Protein AF-A0A8K0N8U0-F1 (afdb_monomer)

Radius of gyration: 23.74 Å; Cα contacts (8 Å, |Δi|>4): 233; chains: 1; bounding box: 42×85×50 Å

Structure (mmCIF, N/CA/C/O backbone):
data_AF-A0A8K0N8U0-F1
#
_entry.id   AF-A0A8K0N8U0-F1
#
loop_
_atom_site.group_PDB
_atom_site.id
_atom_site.type_symbol
_atom_site.label_atom_id
_atom_site.label_alt_id
_atom_site.label_comp_id
_atom_site.label_asym_id
_atom_site.label_entity_id
_atom_site.label_seq_id
_atom_site.pdbx_PDB_ins_code
_atom_site.Cartn_x
_atom_site.Cartn_y
_atom_site.Cartn_z
_atom_site.occupancy
_atom_site.B_iso_or_equiv
_atom_site.auth_seq_id
_atom_site.auth_comp_id
_atom_site.auth_asym_id
_atom_site.auth_atom_id
_atom_site.pdbx_PDB_model_num
ATOM 1 N N . MET A 1 1 ? -16.478 -67.963 -1.730 1.00 43.34 1 MET A N 1
ATOM 2 C CA . MET A 1 1 ? -16.345 -66.578 -1.230 1.00 43.34 1 MET A CA 1
ATOM 3 C C . MET A 1 1 ? -14.904 -66.145 -1.455 1.00 43.34 1 MET A C 1
ATOM 5 O O . MET A 1 1 ? -14.032 -66.604 -0.733 1.00 43.34 1 MET A O 1
ATOM 9 N N . GLY A 1 2 ? -14.632 -65.392 -2.525 1.00 47.84 2 GLY A N 1
ATOM 10 C CA . GLY A 1 2 ? -13.292 -64.870 -2.811 1.00 47.84 2 GLY A CA 1
ATOM 11 C C . GLY A 1 2 ? -13.089 -63.554 -2.070 1.00 47.84 2 GLY A C 1
ATOM 12 O O . GLY A 1 2 ? -13.859 -62.618 -2.270 1.00 47.84 2 GLY A O 1
ATOM 13 N N . VAL A 1 3 ? -12.101 -63.505 -1.181 1.00 55.09 3 VAL A N 1
ATOM 14 C CA . VAL A 1 3 ? -11.738 -62.300 -0.430 1.00 55.09 3 VAL A CA 1
ATOM 15 C C . VAL A 1 3 ? -10.967 -61.393 -1.391 1.00 55.09 3 VAL A C 1
ATOM 17 O O . VAL A 1 3 ? -9.838 -61.710 -1.763 1.00 55.09 3 VAL A O 1
ATOM 20 N N . PHE A 1 4 ? -11.586 -60.309 -1.862 1.00 53.12 4 PHE A N 1
ATOM 21 C CA . PHE A 1 4 ? -10.877 -59.291 -2.638 1.00 53.12 4 PHE A CA 1
ATOM 22 C C . PHE A 1 4 ? -9.780 -58.689 -1.751 1.00 53.12 4 PHE A C 1
ATOM 24 O O . PHE A 1 4 ? -10.059 -58.139 -0.687 1.00 53.12 4 PHE A O 1
ATOM 31 N N . SER A 1 5 ? -8.526 -58.846 -2.171 1.00 56.62 5 SER A N 1
ATOM 32 C CA . SER A 1 5 ? -7.360 -58.323 -1.464 1.00 56.62 5 SER A CA 1
ATOM 33 C C . SER A 1 5 ? -7.380 -56.791 -1.507 1.00 56.62 5 SER A C 1
ATOM 35 O O . SER A 1 5 ? -7.213 -56.186 -2.565 1.00 56.62 5 SER A O 1
ATOM 37 N N . SER A 1 6 ? -7.610 -56.155 -0.358 1.00 59.41 6 SER A N 1
ATOM 38 C CA . SER A 1 6 ? -7.687 -54.695 -0.189 1.00 59.41 6 SER A CA 1
ATOM 39 C C . SER A 1 6 ? -6.338 -53.972 -0.340 1.00 59.41 6 SER A C 1
ATOM 41 O O . SER A 1 6 ? -6.285 -52.746 -0.267 1.00 59.41 6 SER A O 1
ATOM 43 N N . SER A 1 7 ? -5.243 -54.703 -0.574 1.00 61.88 7 SER A N 1
ATOM 44 C CA . SER A 1 7 ? -3.874 -54.172 -0.612 1.00 61.88 7 SER A CA 1
ATOM 45 C C . SER A 1 7 ? -3.509 -53.431 -1.905 1.00 61.88 7 SER A C 1
ATOM 47 O O . SER A 1 7 ? -2.544 -52.673 -1.909 1.00 61.88 7 SER A O 1
ATOM 49 N N . LEU A 1 8 ? -4.276 -53.604 -2.990 1.00 64.62 8 LEU A N 1
ATOM 50 C CA . LEU A 1 8 ? -4.014 -52.966 -4.293 1.00 64.62 8 LEU A CA 1
ATOM 51 C C . LEU A 1 8 ? -4.798 -51.663 -4.523 1.00 64.62 8 LEU A C 1
ATOM 53 O O . LEU A 1 8 ? -4.460 -50.898 -5.422 1.00 64.62 8 LEU A O 1
ATOM 57 N N . PHE A 1 9 ? -5.817 -51.379 -3.708 1.00 71.12 9 PHE A N 1
ATOM 58 C CA . PHE A 1 9 ? -6.666 -50.192 -3.880 1.00 71.12 9 PHE A CA 1
ATOM 59 C C . PHE A 1 9 ? -5.986 -48.901 -3.412 1.00 71.12 9 PHE A C 1
ATOM 61 O O . PHE A 1 9 ? -6.067 -47.870 -4.077 1.00 71.12 9 PHE A O 1
ATOM 68 N N . LEU A 1 10 ? -5.282 -48.963 -2.282 1.00 72.50 10 LEU A N 1
ATOM 69 C CA . LEU A 1 10 ? -4.594 -47.815 -1.700 1.00 72.50 10 LEU A CA 1
ATOM 70 C C . LEU A 1 10 ? -3.438 -47.270 -2.570 1.00 72.50 10 LEU A C 1
ATOM 72 O O . LEU A 1 10 ? -3.398 -46.057 -2.772 1.00 72.50 10 LEU A O 1
ATOM 76 N N . PRO A 1 11 ? -2.527 -48.091 -3.139 1.00 78.75 11 PRO A N 1
ATOM 77 C CA . PRO A 1 11 ? -1.458 -47.568 -3.995 1.00 78.75 11 PRO A CA 1
ATOM 78 C C . PRO A 1 11 ? -1.982 -46.981 -5.314 1.00 78.75 11 PRO A C 1
ATOM 80 O O . PRO A 1 11 ? -1.425 -46.000 -5.800 1.00 78.75 11 PRO A O 1
ATOM 83 N N . LEU A 1 12 ? -3.073 -47.525 -5.868 1.00 79.69 12 LEU A N 1
ATOM 84 C CA . LEU A 1 12 ? -3.705 -46.987 -7.076 1.00 79.69 12 LEU A CA 1
ATOM 85 C C . LEU A 1 12 ? -4.349 -45.615 -6.815 1.00 79.69 12 LEU A C 1
ATOM 87 O O . LEU A 1 12 ? -4.210 -44.705 -7.627 1.00 79.69 12 LEU A O 1
ATOM 91 N N . LEU A 1 13 ? -5.005 -45.452 -5.660 1.00 82.25 13 LEU A N 1
ATOM 92 C CA . LEU A 1 13 ? -5.582 -44.177 -5.230 1.00 82.25 13 LEU A CA 1
ATOM 93 C C . LEU A 1 13 ? -4.494 -43.112 -5.027 1.00 82.25 13 LEU A C 1
ATOM 95 O O . LEU A 1 13 ? -4.637 -41.993 -5.503 1.00 82.25 13 LEU A O 1
ATOM 99 N N . LEU A 1 14 ? -3.386 -43.466 -4.369 1.00 84.38 14 LEU A N 1
ATOM 100 C CA . LEU A 1 14 ? -2.262 -42.548 -4.158 1.00 84.38 14 LEU A CA 1
ATOM 101 C C . LEU A 1 14 ? -1.594 -42.141 -5.476 1.00 84.38 14 LEU A C 1
ATOM 103 O O . LEU A 1 14 ? -1.254 -40.974 -5.647 1.00 84.38 14 LEU A O 1
ATOM 107 N N . PHE A 1 15 ? -1.454 -43.073 -6.423 1.00 85.50 15 PHE A N 1
ATOM 108 C CA . PHE A 1 15 ? -0.952 -42.772 -7.762 1.00 85.50 15 PHE A CA 1
ATOM 109 C C . PHE A 1 15 ? -1.887 -41.824 -8.522 1.00 85.50 15 PHE A C 1
ATOM 111 O O . PHE A 1 15 ? -1.424 -40.862 -9.127 1.00 85.50 15 PHE A O 1
ATOM 118 N N . PHE A 1 16 ? -3.202 -42.047 -8.444 1.00 87.12 16 PHE A N 1
ATOM 119 C CA . PHE A 1 16 ? -4.193 -41.166 -9.059 1.00 87.12 16 PHE A CA 1
ATOM 120 C C . PHE A 1 16 ? -4.194 -39.764 -8.434 1.00 87.12 16 PHE A C 1
ATOM 122 O O . PHE A 1 16 ? -4.195 -38.778 -9.168 1.00 87.12 16 PHE A O 1
ATOM 129 N N . CYS A 1 17 ? -4.125 -39.653 -7.103 1.00 85.56 17 CYS A N 1
ATOM 130 C CA . CYS A 1 17 ? -4.015 -38.362 -6.419 1.00 85.56 17 CYS A CA 1
ATOM 131 C C . CYS A 1 17 ? -2.725 -37.624 -6.798 1.00 85.56 17 CYS A C 1
ATOM 133 O O . CYS A 1 17 ? -2.775 -36.428 -7.057 1.00 85.56 17 CYS A O 1
ATOM 135 N N . TYR A 1 18 ? -1.592 -38.331 -6.882 1.00 85.19 18 TYR A N 1
ATOM 136 C CA . TYR A 1 18 ? -0.310 -37.754 -7.298 1.00 85.19 18 TYR A CA 1
ATOM 137 C C . TYR A 1 18 ? -0.325 -37.284 -8.759 1.00 85.19 18 TYR A C 1
ATOM 139 O O . TYR A 1 18 ? 0.175 -36.213 -9.081 1.00 85.19 18 TYR A O 1
ATOM 147 N N . TYR A 1 19 ? -0.927 -38.066 -9.657 1.00 84.94 19 TYR A N 1
ATOM 148 C CA . TYR A 1 19 ? -1.051 -37.678 -11.059 1.00 84.94 19 TYR A CA 1
ATOM 149 C C . TYR A 1 19 ? -2.007 -36.487 -11.236 1.00 84.94 19 TYR A C 1
ATOM 151 O O . TYR A 1 19 ? -1.724 -35.581 -12.015 1.00 84.94 19 TYR A O 1
ATOM 159 N N . SER A 1 20 ? -3.099 -36.449 -10.465 1.00 82.44 20 SER A N 1
ATOM 160 C CA . SER A 1 20 ? -4.061 -35.337 -10.465 1.00 82.44 20 SER A CA 1
ATOM 161 C C . SER A 1 20 ? -3.439 -34.043 -9.933 1.00 82.44 20 SER A C 1
ATOM 163 O O . SER A 1 20 ? -3.616 -32.997 -10.548 1.00 82.44 20 SER A O 1
ATOM 165 N N . SER A 1 21 ? -2.646 -34.108 -8.856 1.00 80.44 21 SER A N 1
ATOM 166 C CA . SER A 1 21 ? -1.949 -32.932 -8.323 1.00 80.44 21 SER A CA 1
ATOM 167 C C . SER A 1 21 ? -0.851 -32.417 -9.258 1.00 80.44 21 SER A C 1
ATOM 169 O O . SER A 1 21 ? -0.643 -31.209 -9.341 1.00 80.44 21 SER A O 1
ATOM 171 N N . ILE A 1 22 ? -0.179 -33.298 -10.015 1.00 83.75 22 ILE A N 1
ATOM 172 C CA . ILE A 1 22 ? 0.747 -32.876 -11.078 1.00 83.75 22 ILE A CA 1
ATOM 173 C C . ILE A 1 22 ? 0.003 -32.106 -12.174 1.00 83.75 22 ILE A C 1
ATOM 175 O O . ILE A 1 22 ? 0.458 -31.034 -12.570 1.00 83.75 22 ILE A O 1
ATOM 179 N N . ILE A 1 23 ? -1.133 -32.622 -12.654 1.00 82.62 23 ILE A N 1
ATOM 180 C CA . ILE A 1 23 ? -1.934 -31.954 -13.693 1.00 82.62 23 ILE A CA 1
ATOM 181 C C . ILE A 1 23 ? -2.403 -30.573 -13.213 1.00 82.62 23 ILE A C 1
ATOM 183 O O . ILE A 1 23 ? -2.211 -29.593 -13.928 1.00 82.62 23 ILE A O 1
ATOM 187 N N . GLU A 1 24 ? -2.919 -30.479 -11.986 1.00 86.00 24 GLU A N 1
ATOM 188 C CA . GLU A 1 24 ? -3.370 -29.218 -11.381 1.00 86.00 24 GLU A CA 1
ATOM 189 C C . GLU A 1 24 ? -2.215 -28.208 -11.228 1.00 86.00 24 GLU A C 1
ATOM 191 O O . GLU A 1 24 ? -2.355 -27.034 -11.575 1.00 86.00 24 GLU A O 1
ATOM 196 N N . SER A 1 25 ? -1.026 -28.661 -10.808 1.00 78.81 25 SER A N 1
ATOM 197 C CA . SER A 1 25 ? 0.167 -27.798 -10.736 1.00 78.81 25 SER A CA 1
ATOM 198 C C . SER A 1 25 ? 0.625 -27.281 -12.108 1.00 78.81 25 SER A C 1
ATOM 200 O O . SER A 1 25 ? 1.070 -26.146 -12.233 1.00 78.81 25 SER A O 1
ATOM 202 N N . SER A 1 26 ? 0.479 -28.095 -13.156 1.00 84.50 26 SER A N 1
ATOM 203 C CA . SER A 1 26 ? 0.793 -27.728 -14.541 1.00 84.50 26 SER A CA 1
ATOM 204 C C . SER A 1 26 ? -0.182 -26.682 -15.092 1.00 84.50 26 SER A C 1
ATOM 206 O O . SER A 1 26 ? 0.219 -25.755 -15.794 1.00 84.50 26 SER A O 1
ATOM 208 N N . GLU A 1 27 ? -1.475 -26.845 -14.808 1.00 83.56 27 GLU A N 1
ATOM 209 C CA . GLU A 1 27 ? -2.519 -25.927 -15.268 1.00 83.56 27 GLU A CA 1
ATOM 210 C C . GLU A 1 27 ? -2.390 -24.560 -14.586 1.00 83.56 27 GLU A C 1
ATOM 212 O O . GLU A 1 27 ? -2.385 -23.531 -15.261 1.00 83.56 27 GLU A O 1
ATOM 217 N N . THR A 1 28 ? -2.148 -24.563 -13.273 1.00 78.00 28 THR A N 1
ATOM 218 C CA . THR A 1 28 ? -1.890 -23.342 -12.499 1.00 78.00 28 THR A CA 1
ATOM 219 C C . THR A 1 28 ? -0.629 -22.606 -12.958 1.00 78.00 28 THR A C 1
ATOM 221 O O . THR A 1 28 ? -0.700 -21.400 -13.178 1.00 78.00 28 THR A O 1
ATOM 224 N N . ASP A 1 29 ? 0.49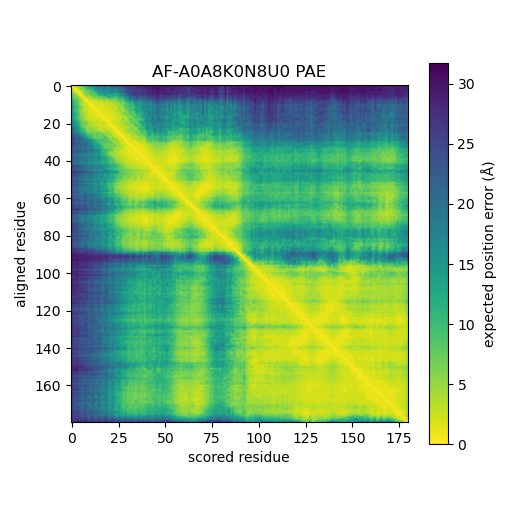7 -23.296 -13.183 1.00 81.62 29 ASP A N 1
ATOM 225 C CA . ASP A 1 29 ? 1.733 -22.680 -13.705 1.00 81.62 29 ASP A CA 1
ATOM 226 C C . ASP A 1 29 ? 1.509 -22.002 -15.069 1.00 81.62 29 ASP A C 1
ATOM 228 O O . ASP A 1 29 ? 1.926 -20.866 -15.302 1.00 81.62 29 ASP A O 1
ATOM 232 N N . ASN A 1 30 ? 0.757 -22.656 -15.957 1.00 85.81 30 ASN A N 1
ATOM 233 C CA . ASN A 1 30 ? 0.424 -22.102 -17.267 1.00 85.81 30 ASN A CA 1
ATOM 234 C C . ASN A 1 30 ? -0.469 -20.853 -17.158 1.00 85.81 30 ASN A C 1
ATOM 236 O O . ASN A 1 30 ? -0.276 -19.881 -17.890 1.00 85.81 30 ASN A O 1
ATOM 240 N N . ASP A 1 31 ? -1.425 -20.846 -16.233 1.00 87.44 31 ASP A N 1
ATOM 241 C CA . ASP A 1 31 ? -2.289 -19.687 -16.010 1.00 87.44 31 ASP A CA 1
ATOM 242 C C . ASP A 1 31 ? -1.539 -18.513 -15.369 1.00 87.44 31 ASP A C 1
ATOM 244 O O . ASP A 1 31 ? -1.740 -17.370 -15.790 1.00 87.44 31 ASP A O 1
ATOM 248 N N . PHE A 1 32 ? -0.597 -18.772 -14.455 1.00 84.88 32 PHE A N 1
ATOM 249 C CA . PHE A 1 32 ? 0.287 -17.731 -13.921 1.00 84.88 32 PHE A CA 1
ATOM 250 C C . PHE A 1 32 ? 1.129 -17.076 -15.019 1.00 84.88 32 PHE A C 1
ATOM 252 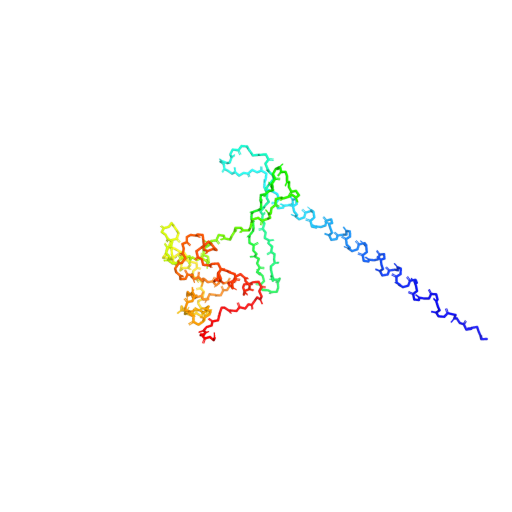O O . PHE A 1 32 ? 1.202 -15.848 -15.085 1.00 84.88 32 PHE A O 1
ATOM 259 N N . VAL A 1 33 ? 1.719 -17.869 -15.919 1.00 87.44 33 VAL A N 1
ATOM 260 C CA . VAL A 1 33 ? 2.518 -17.344 -17.039 1.00 87.44 33 VAL A CA 1
ATOM 261 C C . VAL A 1 33 ? 1.657 -16.520 -18.001 1.00 87.44 33 VAL A C 1
ATOM 263 O O . VAL A 1 33 ? 2.081 -15.449 -18.442 1.00 87.44 33 VAL A O 1
ATOM 266 N N . LYS A 1 34 ? 0.431 -16.967 -18.307 1.00 91.31 34 LYS A N 1
ATOM 267 C CA . LYS A 1 34 ? -0.505 -16.194 -19.142 1.00 91.31 34 LYS A CA 1
ATOM 268 C C . LYS A 1 34 ? -0.865 -14.860 -18.500 1.00 91.31 34 LYS A C 1
ATOM 270 O O . LYS A 1 34 ? -0.849 -13.845 -19.192 1.00 91.31 34 LYS A O 1
ATOM 275 N N . GLN A 1 35 ? -1.180 -14.861 -17.205 1.00 89.31 35 GLN A N 1
ATOM 276 C CA . GLN A 1 35 ? -1.530 -13.644 -16.480 1.00 89.31 35 GLN A CA 1
ATOM 277 C C . GLN A 1 35 ? -0.345 -12.674 -16.432 1.00 89.31 35 GLN A C 1
ATOM 279 O O . GLN A 1 35 ? -0.499 -11.495 -16.736 1.00 89.31 35 GLN A O 1
ATOM 284 N N . GLN A 1 36 ? 0.859 -13.179 -16.156 1.00 90.44 36 GLN A N 1
ATOM 285 C CA . GLN A 1 36 ? 2.076 -12.374 -16.184 1.00 90.44 36 GLN A CA 1
ATOM 286 C C . GLN A 1 36 ? 2.299 -11.716 -17.553 1.00 90.44 36 GLN A C 1
ATOM 288 O O . GLN A 1 36 ? 2.604 -10.527 -17.617 1.00 90.44 36 GLN A O 1
ATOM 293 N N . GLU A 1 37 ? 2.161 -12.457 -18.656 1.00 94.12 37 GLU A N 1
ATOM 294 C CA . GLU A 1 37 ? 2.316 -11.876 -19.995 1.00 94.12 37 GLU A CA 1
ATOM 295 C C . GLU A 1 37 ? 1.179 -10.905 -20.350 1.00 94.12 37 GLU A C 1
ATOM 297 O O . GLU A 1 37 ? 1.421 -9.940 -21.076 1.00 94.12 37 GLU A O 1
ATOM 302 N N . ALA A 1 38 ? -0.033 -11.100 -19.819 1.00 94.00 38 ALA A N 1
ATOM 303 C CA . ALA A 1 38 ? -1.127 -10.139 -19.959 1.00 94.00 38 ALA A CA 1
ATOM 304 C C . ALA A 1 38 ? -0.826 -8.808 -19.247 1.00 94.00 38 ALA A C 1
ATOM 306 O O . ALA A 1 38 ? -1.152 -7.746 -19.776 1.00 94.00 38 ALA A O 1
ATOM 307 N N . ASP A 1 39 ? -0.126 -8.855 -18.112 1.00 96.12 39 ASP A N 1
ATOM 308 C CA . ASP A 1 39 ? 0.292 -7.675 -17.345 1.00 96.12 39 ASP A CA 1
ATOM 309 C C . ASP A 1 39 ? 1.533 -6.978 -17.943 1.00 96.12 39 ASP A C 1
ATOM 311 O O . ASP A 1 39 ? 2.051 -6.003 -17.392 1.00 96.12 39 ASP A O 1
ATOM 315 N N . ARG A 1 40 ? 2.061 -7.450 -19.080 1.00 96.31 40 ARG A N 1
ATOM 316 C CA . ARG A 1 40 ? 3.297 -6.927 -19.671 1.00 96.31 40 ARG A CA 1
ATOM 317 C C . ARG A 1 40 ? 3.122 -5.531 -20.275 1.00 96.31 40 ARG A C 1
ATOM 319 O O . ARG A 1 40 ? 2.334 -5.305 -21.192 1.00 96.31 40 ARG A O 1
ATOM 326 N N . VAL A 1 41 ? 3.972 -4.596 -19.847 1.00 95.62 41 VAL A N 1
ATOM 327 C CA . VAL A 1 41 ? 3.994 -3.211 -20.338 1.00 95.62 41 VAL A CA 1
ATOM 328 C C . VAL A 1 41 ? 5.072 -3.051 -21.415 1.00 95.62 41 VAL A C 1
ATOM 330 O O . VAL A 1 41 ? 6.266 -2.952 -21.134 1.00 95.62 41 VAL A O 1
ATOM 333 N N . PHE A 1 42 ? 4.660 -3.001 -22.683 1.00 93.50 42 PHE A N 1
ATOM 334 C CA . PHE A 1 42 ? 5.596 -2.893 -23.813 1.00 93.50 42 PHE A CA 1
ATOM 335 C C . PHE A 1 42 ? 6.228 -1.505 -23.959 1.00 93.50 42 PHE A C 1
ATOM 337 O O . PHE A 1 42 ? 7.393 -1.391 -24.333 1.00 93.50 42 PHE A O 1
ATOM 344 N N . SER A 1 43 ? 5.471 -0.449 -23.669 1.00 93.25 43 SER A N 1
ATOM 345 C CA . SER A 1 43 ? 5.924 0.938 -23.794 1.00 93.25 43 SER A CA 1
ATOM 346 C C . SER A 1 43 ? 5.010 1.872 -23.017 1.00 93.25 43 SER A C 1
ATOM 348 O O . SER A 1 43 ? 3.809 1.614 -22.933 1.00 93.25 43 SER A O 1
ATOM 350 N N . LEU A 1 44 ? 5.551 2.993 -22.544 1.00 91.94 44 LEU A N 1
ATOM 351 C CA . LEU A 1 44 ? 4.768 4.071 -21.946 1.00 91.94 44 LEU A CA 1
ATOM 352 C C . LEU A 1 44 ? 4.869 5.368 -22.753 1.00 91.94 44 LEU A C 1
ATOM 354 O O . LEU A 1 44 ? 5.901 5.620 -23.385 1.00 91.94 44 LEU A O 1
ATOM 358 N N . PRO A 1 45 ? 3.833 6.226 -22.716 1.00 95.19 45 PRO A N 1
ATOM 359 C CA . PRO A 1 45 ? 3.891 7.544 -23.333 1.00 95.19 45 PRO A CA 1
ATOM 360 C C . PRO A 1 45 ? 5.113 8.336 -22.845 1.00 95.19 45 PRO A C 1
ATOM 362 O O . PRO A 1 45 ? 5.284 8.560 -21.651 1.00 95.19 45 PRO A O 1
ATOM 365 N N . GLY A 1 46 ? 5.982 8.744 -23.774 1.00 92.75 46 GLY A N 1
ATOM 366 C CA . GLY A 1 46 ? 7.187 9.523 -23.469 1.00 92.75 46 GLY A CA 1
ATOM 367 C C . GLY A 1 46 ? 8.367 8.729 -22.893 1.00 92.75 46 GLY A C 1
ATOM 368 O O . GLY A 1 46 ? 9.421 9.318 -22.659 1.00 92.75 46 GLY A O 1
ATOM 369 N N . GLN A 1 47 ? 8.240 7.413 -22.695 1.00 92.75 47 GLN A N 1
ATOM 370 C CA . GLN A 1 47 ? 9.345 6.568 -22.242 1.00 92.75 47 GLN A CA 1
ATOM 371 C C . GLN A 1 47 ? 10.329 6.311 -23.399 1.00 92.75 47 GLN A C 1
ATOM 373 O O . GLN A 1 47 ? 9.917 5.815 -24.451 1.00 92.75 47 GLN A O 1
ATOM 378 N N . PRO A 1 48 ? 11.633 6.601 -23.232 1.00 93.94 48 PRO A N 1
ATOM 379 C CA . PRO A 1 48 ? 12.651 6.185 -24.194 1.00 93.94 48 PRO A CA 1
ATOM 380 C C . PRO A 1 48 ? 12.703 4.653 -24.336 1.00 93.94 48 PRO A C 1
ATOM 382 O O . PRO A 1 48 ? 12.296 3.948 -23.415 1.00 93.94 48 PRO A O 1
ATOM 385 N N . PRO A 1 49 ? 13.253 4.102 -25.432 1.00 93.00 49 PRO A N 1
ATOM 386 C CA . PRO A 1 49 ? 13.386 2.655 -25.585 1.00 93.00 49 PRO A CA 1
ATOM 387 C C . PRO A 1 49 ? 14.152 2.017 -24.418 1.00 93.00 49 PRO A C 1
ATOM 389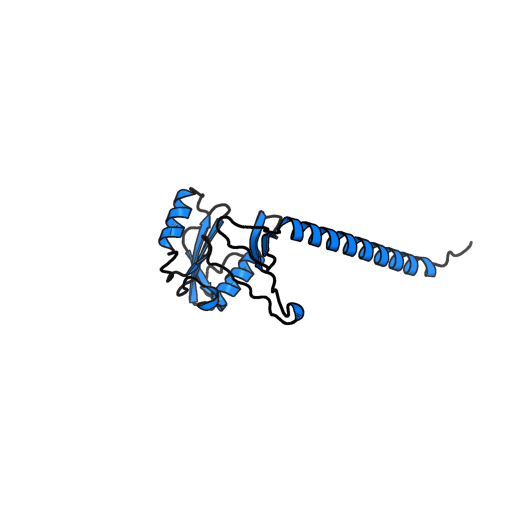 O O . PRO A 1 49 ? 15.297 2.380 -24.139 1.00 93.00 49 PRO A O 1
ATOM 392 N N . VAL A 1 50 ? 13.530 1.038 -23.759 1.00 92.12 50 VAL A N 1
ATOM 393 C CA . VAL A 1 50 ? 14.115 0.281 -22.644 1.00 92.12 50 VAL A CA 1
ATOM 394 C C . VAL A 1 50 ? 14.340 -1.178 -23.031 1.00 92.12 50 VAL A C 1
ATOM 396 O O . VAL A 1 50 ? 13.646 -1.726 -23.883 1.00 92.12 50 VAL A O 1
ATOM 399 N N . LYS A 1 51 ? 15.347 -1.809 -22.416 1.00 91.50 51 LYS A N 1
ATOM 400 C CA . LYS A 1 51 ? 15.715 -3.217 -22.670 1.00 91.50 51 LYS A CA 1
ATOM 401 C C . LYS A 1 51 ? 15.201 -4.188 -21.605 1.00 91.50 51 LYS A C 1
ATOM 403 O O . LYS A 1 51 ? 15.270 -5.395 -21.814 1.00 91.50 51 LYS A O 1
ATOM 408 N N . PHE A 1 52 ? 14.746 -3.680 -20.462 1.00 92.69 52 PHE A N 1
ATOM 409 C CA . PHE A 1 52 ? 14.179 -4.499 -19.395 1.00 92.69 52 PHE A CA 1
ATOM 410 C C . PHE A 1 52 ? 12.707 -4.799 -19.668 1.00 92.69 52 PHE A C 1
ATOM 412 O O . PHE A 1 52 ? 12.015 -4.018 -20.325 1.00 92.69 52 PHE A O 1
ATOM 419 N N . LYS A 1 53 ? 12.226 -5.923 -19.137 1.00 94.00 53 LYS A N 1
ATOM 420 C CA . LYS A 1 53 ? 10.795 -6.214 -19.101 1.00 94.00 53 LYS A CA 1
ATOM 421 C C . LYS A 1 53 ? 10.176 -5.529 -17.889 1.00 94.00 53 LYS A C 1
ATOM 423 O O . LYS A 1 53 ? 10.797 -5.433 -16.831 1.00 94.00 53 LYS A O 1
ATOM 428 N N . GLN A 1 54 ? 8.958 -5.050 -18.066 1.00 95.06 54 GLN A N 1
ATOM 429 C CA . GLN A 1 54 ? 8.170 -4.425 -17.017 1.00 95.06 54 GLN A CA 1
ATOM 430 C C . GLN A 1 54 ? 6.736 -4.935 -17.109 1.00 95.06 54 GLN A C 1
ATOM 432 O O . GLN A 1 54 ? 6.241 -5.208 -18.206 1.00 95.06 54 GLN A O 1
ATOM 437 N N . TYR A 1 55 ? 6.103 -5.075 -15.954 1.00 95.12 55 TYR A N 1
ATOM 438 C CA . TYR A 1 55 ? 4.774 -5.654 -15.814 1.00 95.12 55 TYR A CA 1
ATOM 439 C C . TYR A 1 55 ? 3.995 -4.827 -14.805 1.00 95.12 55 TYR A C 1
ATOM 441 O O . TYR A 1 55 ? 4.552 -4.463 -13.772 1.00 95.12 55 TYR A O 1
ATOM 449 N N . ALA A 1 56 ? 2.742 -4.516 -15.092 1.00 93.38 56 ALA A N 1
ATOM 450 C CA . ALA A 1 56 ? 1.887 -3.769 -14.190 1.00 93.38 56 ALA A CA 1
ATOM 451 C C . ALA A 1 56 ? 0.485 -4.362 -14.204 1.00 93.38 56 ALA A C 1
ATOM 453 O O . ALA A 1 56 ? -0.055 -4.663 -15.264 1.00 93.38 56 ALA A O 1
ATOM 454 N N . GLY A 1 57 ? -0.094 -4.495 -13.020 1.00 91.88 57 GLY A N 1
ATOM 455 C CA . GLY A 1 57 ? -1.371 -5.162 -12.843 1.00 91.88 57 GLY A CA 1
ATOM 456 C C . GLY A 1 57 ? -1.847 -5.067 -11.404 1.00 91.88 57 GLY A C 1
ATOM 457 O O . GLY A 1 57 ? -1.373 -4.236 -10.622 1.00 91.88 57 GLY A O 1
ATOM 458 N N . TYR A 1 58 ? -2.788 -5.936 -11.058 1.00 88.19 58 TYR A N 1
ATOM 459 C CA . TYR A 1 58 ? -3.376 -6.010 -9.730 1.00 88.19 58 TYR A CA 1
ATOM 460 C C . TYR A 1 58 ? -3.188 -7.410 -9.153 1.00 88.19 58 TYR A C 1
ATOM 462 O O . TYR A 1 58 ? -3.534 -8.399 -9.789 1.00 88.19 58 TYR A O 1
ATOM 470 N N . VAL A 1 59 ? -2.671 -7.489 -7.929 1.00 86.88 59 VAL A N 1
ATOM 471 C CA . VAL A 1 59 ? -2.637 -8.725 -7.143 1.00 86.88 59 VAL A CA 1
ATOM 472 C C . VAL A 1 59 ? -3.807 -8.690 -6.178 1.00 86.88 59 VAL A C 1
ATOM 474 O O . VAL A 1 59 ? -3.815 -7.870 -5.257 1.00 86.88 59 VAL A O 1
ATOM 477 N N . THR A 1 60 ? -4.798 -9.557 -6.372 1.00 85.75 60 THR A N 1
ATOM 478 C CA . THR A 1 60 ? -5.911 -9.662 -5.427 1.00 85.75 60 THR A CA 1
ATOM 479 C C . THR A 1 60 ? -5.405 -10.207 -4.095 1.00 85.75 60 THR A C 1
ATOM 481 O O . THR A 1 60 ? -4.807 -11.277 -4.033 1.00 85.75 60 THR A O 1
ATOM 484 N N . VAL A 1 61 ? -5.617 -9.445 -3.024 1.00 83.62 61 VAL A N 1
ATOM 485 C CA . VAL A 1 61 ? -5.239 -9.825 -1.653 1.00 83.62 61 VAL A CA 1
ATOM 486 C C . VAL A 1 61 ? -6.433 -10.360 -0.868 1.00 83.62 61 VAL A C 1
ATOM 488 O O . VAL A 1 61 ? -6.259 -11.087 0.103 1.00 83.62 61 VAL A O 1
ATOM 491 N N . ASN A 1 62 ? -7.651 -10.007 -1.284 1.00 81.12 62 ASN A N 1
ATOM 492 C CA . ASN A 1 62 ? -8.879 -10.526 -0.705 1.00 81.12 62 ASN A CA 1
ATOM 493 C C . ASN A 1 62 ? -10.011 -10.451 -1.738 1.00 81.12 62 ASN A C 1
ATOM 495 O O . ASN A 1 62 ? -10.556 -9.371 -1.979 1.00 81.12 62 ASN A O 1
ATOM 499 N N . ASP A 1 63 ? -10.370 -11.599 -2.319 1.00 78.56 63 ASP A N 1
ATOM 500 C CA . ASP A 1 63 ? -11.433 -11.702 -3.328 1.00 78.56 63 ASP A CA 1
ATOM 501 C C . ASP A 1 63 ? -12.803 -11.310 -2.764 1.00 78.56 63 ASP A C 1
ATOM 503 O O . ASP A 1 63 ? -13.568 -10.595 -3.407 1.00 78.56 63 ASP A O 1
ATOM 507 N N . THR A 1 64 ? -13.106 -11.732 -1.532 1.00 81.12 64 THR A N 1
ATOM 508 C CA . THR A 1 64 ? -14.418 -11.506 -0.902 1.00 81.12 64 THR A CA 1
ATOM 509 C C . THR A 1 64 ? -14.717 -10.032 -0.639 1.00 81.12 64 THR A C 1
ATOM 511 O O . THR A 1 64 ? -15.869 -9.613 -0.722 1.00 81.12 64 THR A O 1
ATOM 514 N N . HIS A 1 65 ? -13.679 -9.241 -0.371 1.00 73.00 65 HIS A N 1
ATOM 515 C CA . HIS A 1 65 ? -13.769 -7.806 -0.114 1.00 73.00 65 HIS A CA 1
ATOM 516 C C . HIS A 1 65 ? -13.270 -6.961 -1.298 1.00 73.00 65 HIS A C 1
ATOM 518 O O . HIS A 1 65 ? -13.152 -5.744 -1.170 1.00 73.00 65 HIS A O 1
ATOM 524 N N . GLY A 1 66 ? -12.967 -7.587 -2.444 1.00 75.25 66 GLY A N 1
ATOM 525 C CA . GLY A 1 66 ? -12.548 -6.906 -3.672 1.00 75.25 66 GLY A CA 1
ATOM 526 C C . GLY A 1 66 ? -11.242 -6.116 -3.548 1.00 75.25 66 GLY A C 1
ATOM 527 O O . GLY A 1 66 ? -11.056 -5.125 -4.253 1.00 75.25 66 GLY A O 1
ATOM 528 N N . ARG A 1 67 ? -10.341 -6.501 -2.637 1.00 78.12 67 ARG A N 1
ATOM 529 C CA . ARG A 1 67 ? -9.093 -5.761 -2.412 1.00 78.12 67 ARG A CA 1
ATOM 530 C C . ARG A 1 67 ? -7.973 -6.304 -3.266 1.00 78.12 67 ARG A C 1
ATOM 532 O O . ARG A 1 67 ? -7.668 -7.493 -3.217 1.00 78.12 67 ARG A O 1
ATOM 539 N N . ALA A 1 68 ? -7.290 -5.397 -3.948 1.00 83.69 68 ALA A N 1
ATOM 540 C CA . ALA A 1 68 ? -6.111 -5.711 -4.726 1.00 83.69 68 ALA A CA 1
ATOM 541 C C . ALA A 1 68 ? -5.002 -4.678 -4.511 1.00 83.69 68 ALA A C 1
ATOM 543 O O . ALA A 1 68 ? -5.264 -3.500 -4.265 1.00 83.69 68 ALA A O 1
ATOM 544 N N . LEU A 1 69 ? -3.756 -5.130 -4.622 1.00 83.56 69 LEU A N 1
ATOM 545 C CA . LEU A 1 69 ? -2.582 -4.275 -4.703 1.00 83.56 69 LEU A CA 1
ATOM 546 C C . LEU A 1 69 ? -2.264 -4.016 -6.162 1.00 83.56 69 LEU A C 1
ATOM 548 O O . LEU A 1 69 ? -1.987 -4.949 -6.912 1.00 83.56 69 LEU A O 1
ATOM 552 N N . PHE A 1 70 ? -2.244 -2.747 -6.547 1.00 86.75 70 PHE A N 1
ATOM 553 C CA . PHE A 1 70 ? -1.564 -2.375 -7.776 1.00 86.75 70 PHE A CA 1
ATOM 554 C C . PHE A 1 70 ? -0.063 -2.627 -7.613 1.00 86.75 70 PHE A C 1
ATOM 556 O O . PHE A 1 70 ? 0.528 -2.243 -6.599 1.00 86.75 70 PHE A O 1
ATOM 563 N N . TYR A 1 71 ? 0.559 -3.225 -8.621 1.00 88.56 71 TYR A N 1
ATOM 564 C CA . TYR A 1 71 ? 2.005 -3.368 -8.683 1.00 88.56 71 TYR A CA 1
ATOM 565 C C . TYR A 1 71 ? 2.534 -2.892 -10.030 1.00 88.56 71 TYR A C 1
ATOM 567 O O . TYR A 1 71 ? 1.849 -2.945 -11.050 1.00 88.56 71 TYR A O 1
ATOM 575 N N . TRP A 1 72 ? 3.796 -2.473 -10.025 1.00 90.56 72 TRP A N 1
ATOM 576 C CA . TRP A 1 72 ? 4.571 -2.266 -11.235 1.00 90.56 72 TRP A CA 1
ATOM 577 C C . TRP A 1 72 ? 5.974 -2.825 -11.013 1.00 90.56 72 TRP A C 1
ATOM 579 O O . TRP A 1 72 ? 6.775 -2.286 -10.250 1.00 90.56 72 TRP A O 1
ATOM 589 N N . PHE A 1 73 ? 6.231 -3.969 -11.634 1.00 91.56 73 PHE A N 1
ATOM 590 C CA . PHE A 1 73 ? 7.451 -4.744 -11.497 1.00 91.56 73 PHE A CA 1
ATOM 591 C C . PHE A 1 73 ? 8.395 -4.493 -12.673 1.00 91.56 73 PHE A C 1
ATOM 593 O O . PHE A 1 73 ? 7.966 -4.419 -13.826 1.00 91.56 73 PHE A O 1
ATOM 600 N N . PHE A 1 74 ? 9.690 -4.420 -12.375 1.00 91.88 74 PHE A N 1
ATOM 601 C CA . PHE A 1 74 ? 10.765 -4.268 -13.349 1.00 91.88 74 PHE A CA 1
ATOM 602 C C . PHE A 1 74 ? 11.745 -5.422 -13.184 1.00 91.88 74 PHE A C 1
ATOM 604 O O . PHE A 1 74 ? 12.320 -5.613 -12.112 1.00 91.88 74 PHE A O 1
ATOM 611 N N . GLU A 1 75 ? 11.948 -6.186 -14.251 1.00 91.31 75 GLU A N 1
ATOM 612 C CA . GLU A 1 75 ? 12.849 -7.329 -14.216 1.00 91.31 75 GLU A CA 1
ATOM 613 C C . GLU A 1 75 ? 14.308 -6.861 -14.276 1.00 91.31 75 GLU A C 1
ATOM 615 O O . GLU A 1 75 ? 14.683 -6.004 -15.086 1.00 91.31 75 GLU A O 1
ATOM 620 N N . ALA A 1 76 ? 15.157 -7.446 -13.430 1.00 89.44 76 ALA A N 1
ATOM 621 C CA . ALA A 1 76 ? 16.591 -7.235 -13.530 1.00 89.44 76 ALA A CA 1
ATOM 622 C C . ALA A 1 76 ? 17.094 -7.737 -14.893 1.00 89.44 76 ALA A C 1
ATOM 624 O O . ALA A 1 76 ? 16.730 -8.811 -15.352 1.00 89.44 76 ALA A O 1
ATOM 625 N N . THR A 1 77 ? 17.972 -6.979 -15.544 1.00 89.88 77 THR A N 1
ATOM 626 C CA . THR A 1 77 ? 18.501 -7.366 -16.863 1.00 89.88 77 THR A CA 1
ATOM 627 C C . THR A 1 77 ? 19.707 -8.292 -16.779 1.00 89.88 77 THR A C 1
ATOM 629 O O . THR A 1 77 ? 20.014 -8.991 -17.743 1.00 89.88 77 THR A O 1
ATOM 632 N N . HIS A 1 78 ? 20.450 -8.244 -15.673 1.00 89.94 78 HIS A N 1
ATOM 633 C CA . HIS A 1 78 ? 21.737 -8.922 -15.479 1.00 89.94 78 HIS A CA 1
ATOM 634 C C . HIS A 1 78 ? 21.755 -9.554 -14.090 1.00 89.94 78 HIS A C 1
ATOM 636 O O . HIS A 1 78 ? 21.199 -8.958 -13.164 1.00 89.94 78 HIS A O 1
ATOM 642 N N . ASP A 1 79 ? 22.397 -10.712 -13.942 1.00 88.62 79 ASP A N 1
ATOM 643 C CA . ASP A 1 79 ? 22.561 -11.420 -12.663 1.00 88.62 79 ASP A CA 1
ATOM 644 C C . ASP A 1 79 ? 21.233 -11.630 -11.911 1.00 88.62 79 ASP A C 1
ATOM 646 O O . ASP A 1 79 ? 21.145 -11.472 -10.694 1.00 88.62 79 ASP A O 1
ATOM 650 N N . VAL A 1 80 ? 20.169 -11.944 -12.663 1.00 87.19 80 VAL A N 1
ATOM 651 C CA . VAL A 1 80 ? 18.783 -12.005 -12.162 1.00 87.19 80 VAL A CA 1
ATOM 652 C C . VAL A 1 80 ? 18.662 -12.953 -10.972 1.00 87.19 80 VAL A C 1
ATOM 654 O O . VAL A 1 80 ? 18.064 -12.597 -9.964 1.00 87.19 80 VAL A O 1
ATOM 657 N N . ALA A 1 81 ? 19.308 -14.120 -11.053 1.00 88.44 81 ALA A N 1
ATOM 658 C CA . ALA A 1 81 ? 19.259 -15.147 -10.014 1.00 88.44 81 ALA A CA 1
ATOM 659 C C . ALA A 1 81 ? 19.923 -14.735 -8.686 1.00 88.44 81 ALA A C 1
ATOM 661 O O . ALA A 1 81 ? 19.661 -15.357 -7.662 1.00 88.44 81 ALA A O 1
ATOM 662 N N . THR A 1 82 ? 20.790 -13.717 -8.686 1.00 89.25 82 THR A N 1
ATOM 663 C CA . THR A 1 82 ? 21.538 -13.297 -7.490 1.00 89.25 82 THR A CA 1
ATOM 664 C C . THR A 1 82 ? 21.072 -11.959 -6.925 1.00 89.25 82 THR A C 1
ATOM 666 O O . THR A 1 82 ? 21.563 -11.539 -5.879 1.00 89.25 82 THR A O 1
ATOM 669 N N . LYS A 1 83 ? 20.166 -11.252 -7.610 1.00 85.25 83 LYS A N 1
ATOM 670 C CA . LYS A 1 83 ? 19.685 -9.941 -7.166 1.00 85.25 83 LYS A CA 1
ATOM 671 C C . LYS A 1 83 ? 18.480 -10.086 -6.234 1.00 85.25 83 LYS A C 1
ATOM 673 O O . LYS A 1 83 ? 17.564 -10.842 -6.548 1.00 85.25 83 LYS A O 1
ATOM 678 N N . PRO A 1 84 ? 18.450 -9.359 -5.102 1.00 86.19 84 PRO A N 1
ATOM 679 C CA . PRO A 1 84 ? 17.295 -9.374 -4.218 1.00 86.19 84 PRO A CA 1
ATOM 680 C C . PRO A 1 84 ? 16.098 -8.678 -4.877 1.00 86.19 84 PRO A C 1
ATOM 682 O O . PRO A 1 84 ? 16.263 -7.720 -5.637 1.00 86.19 84 PRO A O 1
ATOM 685 N N . LEU A 1 85 ? 14.887 -9.123 -4.536 1.00 83.12 85 LEU A N 1
ATOM 686 C CA . LEU A 1 85 ? 13.665 -8.393 -4.862 1.00 83.12 85 LEU A CA 1
ATOM 687 C C . LEU A 1 85 ? 13.593 -7.131 -3.996 1.00 83.12 85 LEU A C 1
ATOM 689 O O . LEU A 1 85 ? 13.576 -7.213 -2.768 1.00 83.12 85 LEU A O 1
ATOM 693 N N . VAL A 1 86 ? 13.530 -5.968 -4.638 1.00 81.06 86 VAL A N 1
ATOM 694 C CA . VAL A 1 86 ? 13.298 -4.694 -3.954 1.00 81.06 86 VAL A CA 1
ATOM 695 C C . VAL A 1 86 ? 11.813 -4.372 -4.040 1.00 81.06 86 VAL A C 1
ATOM 697 O O . VAL A 1 86 ? 11.290 -4.127 -5.124 1.00 81.06 86 VAL A O 1
ATOM 700 N N . LEU A 1 87 ? 11.138 -4.376 -2.892 1.00 75.81 87 LEU A N 1
ATOM 701 C CA . LEU A 1 87 ? 9.750 -3.945 -2.786 1.00 75.81 87 LEU A CA 1
ATOM 702 C C . LEU A 1 87 ? 9.709 -2.450 -2.474 1.00 75.81 87 LEU A C 1
ATOM 704 O O . LEU A 1 87 ? 10.137 -2.021 -1.403 1.00 75.81 87 LEU A O 1
ATOM 708 N N . TRP A 1 88 ? 9.167 -1.667 -3.404 1.00 64.75 88 TRP A N 1
ATOM 709 C CA . TRP A 1 88 ? 8.902 -0.251 -3.190 1.00 64.75 88 TRP A CA 1
ATOM 710 C C . TRP A 1 88 ? 7.407 -0.030 -2.982 1.00 64.75 88 TRP A C 1
ATOM 712 O O . TRP A 1 88 ? 6.600 -0.244 -3.885 1.00 64.75 88 TRP A O 1
ATOM 722 N N . LEU A 1 89 ? 7.040 0.390 -1.772 1.00 64.75 89 LEU A N 1
ATOM 723 C CA . LEU A 1 89 ? 5.676 0.776 -1.434 1.00 64.75 89 LEU A CA 1
ATOM 724 C C . LEU A 1 89 ? 5.601 2.296 -1.491 1.00 64.75 89 LEU A C 1
ATOM 726 O O . LEU A 1 89 ? 6.071 2.983 -0.583 1.00 64.75 89 LEU A O 1
ATOM 730 N N . ASN A 1 90 ? 5.045 2.813 -2.584 1.00 54.69 90 ASN A N 1
ATOM 731 C CA . ASN A 1 90 ? 4.716 4.226 -2.661 1.00 54.69 90 ASN A CA 1
ATOM 732 C C . ASN A 1 90 ? 3.693 4.569 -1.581 1.00 54.69 90 ASN A C 1
ATOM 734 O O . ASN A 1 90 ? 2.714 3.845 -1.375 1.00 54.69 90 ASN A O 1
ATOM 738 N N . GLY A 1 91 ? 3.898 5.718 -0.942 1.00 51.75 91 GLY A N 1
ATOM 73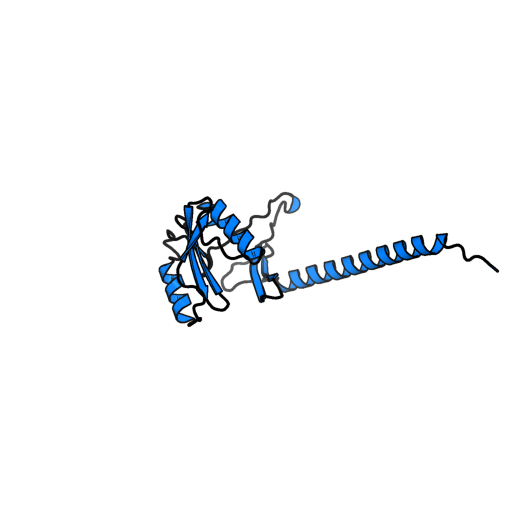9 C CA . GLY A 1 91 ? 2.819 6.424 -0.282 1.00 51.75 91 GLY A CA 1
ATOM 740 C C . GLY A 1 91 ? 1.813 6.890 -1.334 1.00 51.75 91 GLY A C 1
ATOM 741 O O . GLY A 1 91 ? 1.932 7.992 -1.861 1.00 51.75 91 GLY A O 1
ATOM 742 N N . GLY A 1 92 ? 0.897 6.013 -1.746 1.00 49.69 92 GLY A N 1
ATOM 743 C CA . GLY A 1 92 ? -0.170 6.377 -2.676 1.00 49.69 92 GLY A CA 1
ATOM 744 C C . GLY A 1 92 ? -1.119 7.413 -2.065 1.00 49.69 92 GLY A C 1
ATOM 745 O O . GLY A 1 92 ? -0.976 7.816 -0.913 1.00 49.69 92 GLY A O 1
ATOM 746 N N . GLU A 1 93 ? -2.176 7.776 -2.790 1.00 49.41 93 GLU A N 1
ATOM 747 C CA . GLU A 1 93 ? -3.239 8.667 -2.287 1.00 49.41 93 GLU A CA 1
ATOM 748 C C . GLU A 1 93 ? -3.935 8.140 -1.010 1.00 49.41 93 GLU A C 1
ATOM 750 O O . GLU A 1 93 ? -4.719 8.839 -0.382 1.00 49.41 93 GLU A O 1
ATOM 755 N N . CYS A 1 94 ? -3.654 6.909 -0.581 1.00 53.88 94 CYS A N 1
ATOM 756 C CA . CYS A 1 94 ? -4.177 6.352 0.663 1.00 53.88 94 CYS A CA 1
ATOM 757 C C . CYS A 1 94 ? -3.157 6.333 1.816 1.00 53.88 94 CYS A C 1
ATOM 759 O O . CYS A 1 94 ? -3.566 6.137 2.957 1.00 53.88 94 CYS A O 1
ATOM 761 N N . LEU A 1 95 ? -1.863 6.548 1.538 1.00 61.88 95 LEU A N 1
ATOM 762 C CA . LEU A 1 95 ? -0.750 6.416 2.483 1.00 61.88 95 LEU A CA 1
ATOM 763 C C . LEU A 1 95 ? 0.175 7.624 2.379 1.00 61.88 95 LEU A C 1
ATOM 765 O O . LEU A 1 95 ? 1.024 7.693 1.503 1.00 61.88 95 LEU A O 1
ATOM 769 N N . THR A 1 96 ? 0.052 8.575 3.294 1.00 68.75 96 THR A N 1
ATOM 770 C CA . THR A 1 96 ? 0.897 9.782 3.270 1.00 68.75 96 THR A CA 1
ATOM 771 C C . THR A 1 96 ? 1.725 9.893 4.537 1.00 68.75 96 THR A C 1
ATOM 773 O O . THR A 1 96 ? 1.182 9.872 5.645 1.00 68.75 96 THR A O 1
ATOM 776 N N . GLY A 1 97 ? 3.038 10.053 4.377 1.00 70.94 97 GLY A N 1
ATOM 777 C CA . GLY A 1 97 ? 3.879 10.561 5.449 1.00 70.94 97 GLY A CA 1
ATOM 778 C C . GLY A 1 97 ? 3.484 12.003 5.764 1.00 70.94 97 GLY A C 1
ATOM 779 O O . GLY A 1 97 ? 3.372 12.831 4.859 1.00 70.94 97 GLY A O 1
ATOM 780 N N . ASP A 1 98 ? 3.228 12.319 7.033 1.00 80.81 98 ASP A N 1
ATOM 781 C CA . ASP A 1 98 ? 2.711 13.642 7.411 1.00 80.81 98 ASP A CA 1
ATOM 782 C C . ASP A 1 98 ? 3.742 14.782 7.308 1.00 80.81 98 ASP A C 1
ATOM 784 O O . ASP A 1 98 ? 3.379 15.951 7.446 1.00 80.81 98 ASP A O 1
ATOM 788 N N . THR A 1 99 ? 4.998 14.453 6.992 1.00 82.62 99 THR A N 1
ATOM 789 C CA . THR A 1 99 ? 6.078 15.415 6.727 1.00 82.62 99 THR A CA 1
ATOM 790 C C . THR A 1 99 ? 6.477 15.497 5.248 1.00 82.62 99 THR A C 1
ATOM 792 O O . THR A 1 99 ? 7.435 16.197 4.914 1.00 82.62 99 THR A O 1
ATOM 795 N N . ASP A 1 100 ? 5.762 14.820 4.338 1.00 80.00 100 ASP A N 1
ATOM 796 C CA . ASP A 1 100 ? 6.037 14.918 2.901 1.00 80.00 100 ASP A CA 1
ATOM 797 C C . ASP A 1 100 ? 5.629 16.284 2.321 1.00 80.00 100 ASP A C 1
ATOM 799 O O . ASP A 1 100 ? 4.461 16.673 2.331 1.00 80.00 100 ASP A O 1
ATOM 803 N N . GLY A 1 101 ? 6.607 17.003 1.766 1.00 80.25 101 GLY A N 1
ATOM 804 C CA . GLY A 1 101 ? 6.398 18.272 1.072 1.00 80.25 101 GLY A CA 1
ATOM 805 C C . GLY A 1 101 ? 6.070 18.144 -0.420 1.00 80.25 101 GLY A C 1
ATOM 806 O O . GLY A 1 101 ? 5.704 19.148 -1.028 1.00 80.25 101 GLY A O 1
ATOM 807 N N . ARG A 1 102 ? 6.217 16.958 -1.034 1.00 79.88 102 ARG A N 1
ATOM 808 C CA . ARG A 1 102 ? 5.916 16.745 -2.462 1.00 79.88 102 ARG A CA 1
ATOM 809 C C . ARG A 1 102 ? 4.463 16.358 -2.696 1.00 79.88 102 ARG A C 1
ATOM 811 O O . ARG A 1 102 ? 3.814 16.976 -3.536 1.00 79.88 102 ARG A O 1
ATOM 818 N N . VAL A 1 103 ? 3.956 15.379 -1.949 1.00 80.19 103 VAL A N 1
ATOM 819 C CA . VAL A 1 103 ? 2.549 14.957 -1.970 1.00 80.19 103 VAL A CA 1
ATOM 820 C C . VAL A 1 103 ? 1.994 15.054 -0.543 1.00 80.19 103 VAL A C 1
ATOM 822 O O . VAL A 1 103 ? 1.899 14.057 0.172 1.00 80.19 103 VAL A O 1
ATOM 825 N N . PRO A 1 104 ? 1.659 16.273 -0.077 1.00 82.25 104 PRO A N 1
ATOM 826 C CA . PRO A 1 104 ? 1.286 16.481 1.314 1.00 82.25 104 PRO A CA 1
ATOM 827 C C . PRO A 1 104 ? -0.106 15.921 1.617 1.00 82.25 104 PRO A C 1
ATOM 829 O O . PRO A 1 104 ? -1.011 15.972 0.779 1.00 82.25 104 PRO A O 1
ATOM 832 N N . VAL A 1 105 ? -0.312 15.520 2.878 1.00 84.25 105 VAL A N 1
ATOM 833 C CA . VAL A 1 105 ? -1.597 15.042 3.436 1.00 84.25 105 VAL A CA 1
ATOM 834 C C . VAL A 1 105 ? -2.776 15.937 3.035 1.00 84.25 105 VAL A C 1
ATOM 836 O O . VAL A 1 105 ? -3.874 15.454 2.771 1.00 84.25 105 VAL A O 1
ATOM 839 N N . THR A 1 106 ? -2.570 17.254 2.980 1.00 84.62 106 THR A N 1
ATOM 840 C CA . THR A 1 106 ? -3.607 18.229 2.616 1.00 84.62 106 THR A CA 1
ATOM 841 C C . THR A 1 106 ? -4.119 18.056 1.188 1.00 84.62 106 THR A C 1
ATOM 843 O O . THR A 1 106 ? -5.329 18.140 0.976 1.00 84.62 106 THR A O 1
ATOM 846 N N . SER A 1 107 ? -3.233 17.782 0.227 1.00 83.12 107 SER A N 1
ATOM 847 C CA . SER A 1 107 ? -3.609 17.578 -1.178 1.00 83.12 107 SER A CA 1
ATOM 848 C C . SER A 1 107 ? -4.437 16.309 -1.324 1.00 83.12 107 SER A C 1
ATOM 850 O O . SER A 1 107 ? -5.531 16.337 -1.882 1.00 83.12 107 SER A O 1
ATOM 852 N N . THR A 1 108 ? -3.973 15.225 -0.711 1.00 82.88 108 THR A N 1
ATOM 853 C CA . THR A 1 108 ? -4.673 13.943 -0.685 1.00 82.88 108 THR A CA 1
ATOM 854 C C . THR A 1 108 ? -6.058 14.055 -0.048 1.00 82.88 108 THR A C 1
ATOM 856 O O . THR A 1 108 ? -7.051 13.616 -0.624 1.00 82.88 108 THR A O 1
ATOM 859 N N . ARG A 1 109 ? -6.172 14.734 1.102 1.00 84.69 109 ARG A N 1
ATOM 860 C CA . ARG A 1 109 ? -7.471 14.983 1.750 1.00 84.69 109 ARG A CA 1
ATOM 861 C C . ARG A 1 109 ? -8.420 15.799 0.875 1.00 84.69 109 ARG A C 1
ATOM 863 O O . ARG A 1 109 ? -9.624 15.552 0.908 1.00 84.69 109 ARG A O 1
ATOM 870 N N . TYR A 1 110 ? -7.907 16.756 0.099 1.00 85.31 110 TYR A N 1
ATOM 871 C CA . TYR A 1 110 ? -8.728 17.514 -0.843 1.00 85.31 110 TYR A CA 1
ATOM 872 C C . TYR A 1 110 ? -9.289 16.610 -1.947 1.00 85.31 110 TYR A C 1
ATOM 874 O O . TYR A 1 110 ? -10.489 16.667 -2.216 1.00 85.31 110 TYR A O 1
ATOM 882 N N . THR A 1 111 ? -8.456 15.747 -2.536 1.00 83.94 111 THR A N 1
ATOM 883 C CA . THR A 1 111 ? -8.882 14.761 -3.543 1.00 83.94 111 THR A CA 1
ATOM 884 C C . THR A 1 111 ? -9.937 13.812 -2.982 1.00 83.94 111 THR A C 1
ATOM 886 O O . THR A 1 111 ? -11.007 13.680 -3.571 1.00 83.94 111 THR A O 1
ATOM 889 N N . LEU A 1 112 ? -9.706 13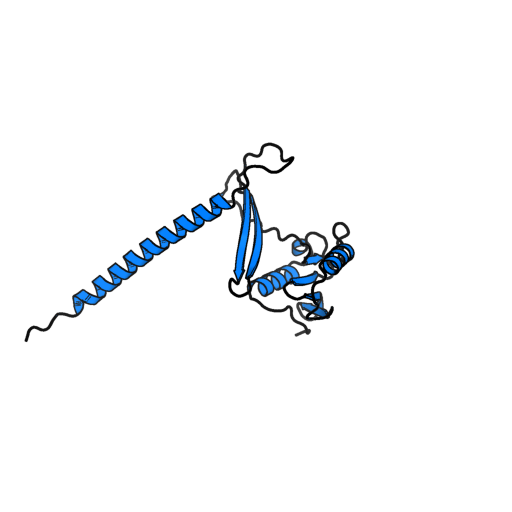.230 -1.801 1.00 84.94 112 LEU A N 1
ATOM 890 C CA . LEU A 1 112 ? -10.664 12.323 -1.158 1.00 84.94 112 LEU A CA 1
ATOM 891 C C . LEU A 1 112 ? -12.014 13.000 -0.886 1.00 84.94 112 LEU A C 1
ATOM 893 O O . LEU A 1 112 ? -13.064 12.413 -1.135 1.00 84.94 112 LEU A O 1
ATOM 897 N N . ASN A 1 113 ? -12.006 14.268 -0.466 1.00 85.75 113 ASN A N 1
ATOM 898 C CA . ASN A 1 113 ? -13.236 15.038 -0.281 1.00 85.75 113 ASN A CA 1
ATOM 899 C C . ASN A 1 113 ? -13.996 15.271 -1.604 1.00 85.75 113 ASN A C 1
ATOM 901 O O . ASN A 1 113 ? -15.222 15.350 -1.610 1.00 85.75 113 ASN A O 1
ATOM 905 N N . LYS A 1 114 ? -13.293 15.364 -2.740 1.00 87.88 114 LYS A N 1
ATOM 906 C CA . LYS A 1 114 ? -13.916 15.492 -4.070 1.00 87.88 114 LYS A CA 1
ATOM 907 C C . LYS A 1 114 ? -14.540 14.195 -4.576 1.00 87.88 114 LYS A C 1
ATOM 909 O O . LYS A 1 114 ? -15.463 14.276 -5.380 1.00 87.88 114 LYS A O 1
ATOM 914 N N . LEU A 1 115 ? -14.081 13.037 -4.100 1.00 87.50 115 LEU A N 1
ATOM 915 C CA . LEU A 1 115 ? -14.695 11.746 -4.422 1.00 87.50 115 LEU A CA 1
ATOM 916 C C . LEU A 1 115 ? -16.089 11.589 -3.792 1.00 87.50 115 LEU A C 1
ATOM 918 O O . LEU A 1 115 ? -16.868 10.764 -4.256 1.00 87.50 115 LEU A O 1
ATOM 922 N N . GLY A 1 116 ? -16.422 12.382 -2.764 1.00 89.75 116 GLY A N 1
ATOM 923 C CA . GLY A 1 116 ? -17.752 12.377 -2.146 1.00 89.75 116 GLY A CA 1
ATOM 924 C C . GLY A 1 116 ? -18.108 11.058 -1.454 1.00 89.75 116 GLY A C 1
ATOM 925 O O . GLY A 1 116 ? -19.286 10.723 -1.350 1.00 89.75 116 GLY A O 1
ATOM 926 N N . LEU A 1 117 ? -17.099 10.299 -1.011 1.00 89.62 117 LEU A N 1
ATOM 927 C CA . LEU A 1 117 ? -17.292 9.015 -0.342 1.00 89.62 117 LEU A CA 1
ATOM 928 C C . LEU A 1 117 ? -17.939 9.211 1.034 1.00 89.62 117 LEU A C 1
ATOM 930 O O . LEU A 1 117 ? -17.644 10.171 1.749 1.00 89.62 117 LEU A O 1
ATOM 934 N N . LYS A 1 118 ? -18.800 8.274 1.432 1.00 92.81 118 LYS A N 1
ATOM 935 C CA . LYS A 1 118 ? -19.447 8.292 2.746 1.00 92.81 118 LYS A CA 1
ATOM 936 C C . LYS A 1 118 ? -18.446 7.909 3.836 1.00 92.81 118 LYS A C 1
ATOM 938 O O . LYS A 1 118 ? -17.888 6.815 3.792 1.00 92.81 118 LYS A O 1
ATOM 943 N N . THR A 1 119 ? -18.262 8.771 4.834 1.00 93.81 119 THR A N 1
ATOM 944 C CA . THR A 1 119 ? -17.451 8.458 6.021 1.00 93.81 119 THR A CA 1
ATOM 945 C C . THR A 1 119 ? -18.132 7.381 6.870 1.00 93.81 119 THR A C 1
ATOM 947 O O . THR A 1 119 ? -19.307 7.503 7.220 1.00 93.81 119 THR A O 1
ATOM 950 N N . VAL A 1 120 ? -17.384 6.328 7.200 1.00 93.56 120 VAL A N 1
ATOM 951 C CA . VAL A 1 120 ? -17.783 5.223 8.086 1.00 93.56 120 VAL A CA 1
ATOM 952 C C . VAL A 1 120 ? -17.177 5.418 9.476 1.00 93.56 120 VAL A C 1
ATOM 954 O O . VAL A 1 120 ? -17.893 5.325 10.471 1.00 93.56 120 VAL A O 1
ATOM 957 N N . HIS A 1 121 ? -15.887 5.759 9.545 1.00 91.56 121 HIS A N 1
ATOM 958 C CA . HIS A 1 121 ? -15.214 6.146 10.784 1.00 91.56 121 HIS A CA 1
ATOM 959 C C . HIS A 1 121 ? -14.510 7.484 10.608 1.00 91.56 121 HIS A C 1
ATOM 961 O O . HIS A 1 121 ? -13.711 7.655 9.687 1.00 91.56 121 HIS A O 1
ATOM 967 N N . GLU A 1 122 ? -14.815 8.414 11.512 1.00 94.00 122 GLU A N 1
ATOM 968 C CA . GLU A 1 122 ? -14.201 9.738 11.568 1.00 94.00 122 GLU A CA 1
ATOM 969 C C . GLU A 1 122 ? -12.701 9.670 11.862 1.00 94.00 122 GLU A C 1
ATOM 971 O O . GLU A 1 122 ? -12.182 8.677 12.369 1.00 94.00 122 GLU A O 1
ATOM 976 N N . TRP A 1 123 ? -12.012 10.771 11.565 1.00 92.50 123 TRP A N 1
ATOM 977 C CA . TRP A 1 123 ? -10.571 10.912 11.751 1.00 92.50 123 TRP A CA 1
ATOM 978 C C . TRP A 1 123 ? -10.118 10.563 13.180 1.00 92.50 123 TRP A C 1
ATOM 980 O O . TRP A 1 123 ? -10.382 11.309 14.126 1.00 92.50 123 TRP A O 1
ATOM 990 N N . SER A 1 124 ? -9.375 9.467 13.333 1.00 94.50 124 SER A N 1
ATOM 991 C CA . SER A 1 124 ? -8.931 8.947 14.631 1.00 94.50 124 SER A CA 1
ATOM 992 C C . SER A 1 124 ? -7.458 8.530 14.617 1.00 94.50 124 SER A C 1
ATOM 994 O O . SER A 1 124 ? -6.926 8.172 13.564 1.00 94.50 124 SER A O 1
ATOM 996 N N . PRO A 1 125 ? -6.757 8.572 15.765 1.00 95.50 125 PRO A N 1
ATOM 997 C CA . PRO A 1 125 ? -5.392 8.069 15.844 1.00 95.50 125 PRO A CA 1
ATOM 998 C C . PRO A 1 125 ? -5.361 6.541 15.735 1.00 95.50 125 PRO A C 1
ATOM 1000 O O . PRO A 1 125 ? -6.284 5.858 16.178 1.00 95.50 125 PRO A O 1
ATOM 1003 N N . TRP A 1 126 ? -4.255 6.017 15.216 1.00 94.94 126 TRP A N 1
ATOM 1004 C CA . TRP A 1 126 ? -3.906 4.604 15.331 1.00 94.94 126 TRP A CA 1
ATOM 1005 C C . TRP A 1 126 ? -2.539 4.441 16.003 1.00 94.94 126 TRP A C 1
ATOM 1007 O O . TRP A 1 126 ? -1.735 5.381 16.045 1.00 94.94 126 TRP A O 1
ATOM 1017 N N . TYR A 1 127 ? -2.276 3.256 16.556 1.00 95.62 127 TYR A N 1
ATOM 1018 C CA . TYR A 1 127 ? -1.151 3.038 17.464 1.00 95.62 127 TYR A CA 1
ATOM 1019 C C . TYR A 1 127 ? -0.147 1.985 16.977 1.00 95.62 127 TYR A C 1
ATOM 1021 O O . TYR A 1 127 ? -0.508 0.951 16.413 1.00 95.62 127 TYR A O 1
ATOM 1029 N N . HIS A 1 128 ? 1.129 2.257 17.261 1.00 92.56 128 HIS A N 1
ATOM 1030 C CA . HIS A 1 128 ? 2.276 1.367 17.086 1.00 92.56 128 HIS A CA 1
ATOM 1031 C C . HIS A 1 128 ? 3.124 1.408 18.362 1.00 92.56 128 HIS A C 1
ATOM 1033 O O . HIS A 1 128 ? 3.567 2.483 18.766 1.00 92.56 128 HIS A O 1
ATOM 1039 N N . HIS A 1 129 ? 3.338 0.264 19.023 1.00 90.12 129 HIS A N 1
ATOM 1040 C CA . HIS A 1 129 ? 4.122 0.161 20.267 1.00 90.12 129 HIS A CA 1
ATOM 1041 C C . HIS A 1 129 ? 3.789 1.247 21.313 1.00 90.12 129 HIS A C 1
ATOM 1043 O O . HIS A 1 129 ? 4.672 1.951 21.806 1.00 90.12 129 HIS A O 1
ATOM 1049 N N . LYS A 1 130 ? 2.499 1.407 21.645 1.00 90.88 130 LYS A N 1
ATOM 1050 C CA . LYS A 1 130 ? 1.973 2.410 22.600 1.00 90.88 130 LYS A CA 1
ATOM 1051 C C . LYS A 1 130 ? 2.159 3.880 22.204 1.00 90.88 130 LYS A C 1
ATOM 1053 O O . LYS A 1 130 ? 1.817 4.768 22.982 1.00 90.88 130 LYS A O 1
ATOM 1058 N N . GLN A 1 131 ? 2.659 4.159 21.005 1.00 93.00 131 GLN A N 1
ATOM 1059 C CA . GLN A 1 131 ? 2.768 5.506 20.456 1.00 93.00 131 GLN A CA 1
ATOM 1060 C C . GLN A 1 131 ? 1.754 5.706 19.334 1.00 93.00 131 GLN A C 1
ATOM 1062 O O . GLN A 1 131 ? 1.343 4.751 18.678 1.00 93.00 131 GLN A O 1
ATOM 1067 N N . VAL A 1 132 ? 1.355 6.957 19.105 1.00 94.94 132 VAL A N 1
ATOM 1068 C CA . VAL A 1 132 ? 0.544 7.310 17.934 1.00 94.94 132 VAL A CA 1
ATOM 1069 C C . VAL A 1 132 ? 1.397 7.079 16.690 1.00 94.94 132 VAL A C 1
ATOM 1071 O O . VAL A 1 132 ? 2.365 7.808 16.466 1.00 94.94 132 VAL A O 1
ATOM 1074 N N . GLY A 1 133 ? 1.036 6.065 15.904 1.00 91.56 133 GLY A N 1
ATOM 1075 C CA . GLY A 1 133 ? 1.677 5.754 14.628 1.00 91.56 133 GLY A CA 1
ATOM 1076 C C . GLY A 1 133 ? 1.243 6.710 13.518 1.00 91.56 133 GLY A C 1
ATOM 1077 O O . GLY A 1 133 ? 1.999 6.948 12.582 1.00 91.56 133 GLY A O 1
ATOM 1078 N N . GLY A 1 134 ? 0.061 7.311 13.662 1.00 93.44 134 GLY A N 1
ATOM 1079 C 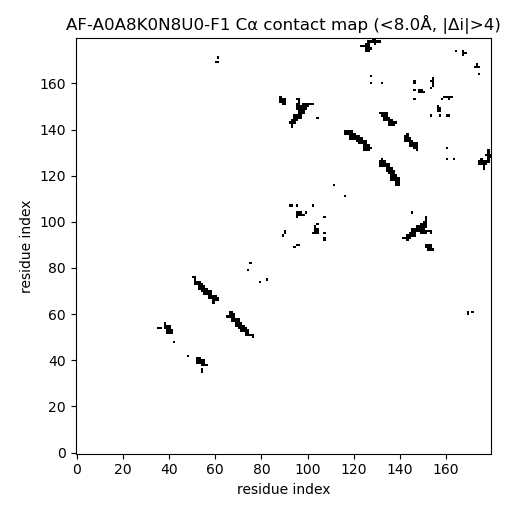CA . GLY A 1 134 ? -0.499 8.311 12.763 1.00 93.44 134 GLY A CA 1
ATOM 1080 C C . GLY A 1 134 ? -2.011 8.417 12.937 1.00 93.44 134 GLY A C 1
ATOM 1081 O O . GLY A 1 134 ? -2.529 8.179 14.030 1.00 93.44 134 GLY A O 1
ATOM 1082 N N . TRP A 1 135 ? -2.717 8.772 11.866 1.00 93.06 135 TRP A N 1
ATOM 1083 C CA . TRP A 1 135 ? -4.170 8.923 11.868 1.00 93.06 135 TRP A CA 1
ATOM 1084 C C . TRP A 1 135 ? -4.809 8.166 10.717 1.00 93.06 135 TRP A C 1
ATOM 1086 O O . TRP A 1 135 ? -4.171 7.899 9.705 1.00 93.06 135 TRP A O 1
ATOM 1096 N N . THR A 1 136 ? -6.076 7.818 10.876 1.00 92.38 136 THR A N 1
ATOM 1097 C CA . THR A 1 136 ? -6.861 7.152 9.847 1.00 92.38 136 THR A CA 1
ATOM 1098 C C . THR A 1 136 ? -8.263 7.739 9.771 1.00 92.38 136 THR A C 1
ATOM 1100 O O . THR A 1 136 ? -8.781 8.267 10.753 1.00 92.38 136 THR A O 1
ATOM 1103 N N . ILE A 1 137 ? -8.853 7.677 8.584 1.00 90.69 137 ILE A N 1
ATOM 1104 C CA . ILE A 1 137 ? -10.270 7.924 8.323 1.00 90.69 137 ILE A CA 1
ATOM 1105 C C . ILE A 1 137 ? -10.747 6.837 7.367 1.00 90.69 137 ILE A C 1
ATOM 1107 O O . ILE A 1 137 ? -10.051 6.502 6.402 1.00 90.69 137 ILE A O 1
ATOM 1111 N N . ILE A 1 138 ? -11.914 6.273 7.656 1.00 90.00 138 ILE A N 1
ATOM 1112 C CA . ILE A 1 138 ? -12.467 5.151 6.899 1.00 90.00 138 ILE A CA 1
ATOM 1113 C C . ILE A 1 138 ? -13.713 5.646 6.183 1.00 90.00 138 ILE A C 1
ATOM 1115 O O . ILE A 1 138 ? -14.653 6.126 6.816 1.00 90.00 138 ILE A O 1
ATOM 1119 N N . TYR A 1 139 ? -13.714 5.510 4.865 1.00 88.44 139 TYR A N 1
ATOM 1120 C CA . TYR A 1 139 ? -14.860 5.714 3.995 1.00 88.44 139 TYR A CA 1
ATOM 1121 C C . TYR A 1 139 ? -15.402 4.366 3.517 1.00 88.44 139 TYR A C 1
ATOM 1123 O O . TYR A 1 139 ? -14.739 3.333 3.605 1.00 88.44 139 TYR A O 1
ATOM 1131 N N . GLU A 1 140 ? -16.605 4.375 2.957 1.00 86.38 140 GLU A N 1
ATOM 1132 C CA . GLU A 1 140 ? -17.164 3.210 2.279 1.00 86.38 140 GLU A CA 1
ATOM 1133 C C . GLU A 1 140 ? -16.280 2.827 1.076 1.00 86.38 140 GLU A C 1
ATOM 1135 O O . GLU A 1 140 ? -16.207 3.552 0.086 1.00 86.38 140 GLU A O 1
ATOM 1140 N N . GLY A 1 141 ? -15.560 1.705 1.197 1.00 81.88 141 GLY A N 1
ATOM 1141 C CA . GLY A 1 141 ? -14.658 1.180 0.165 1.00 81.88 141 GLY A CA 1
ATOM 1142 C C 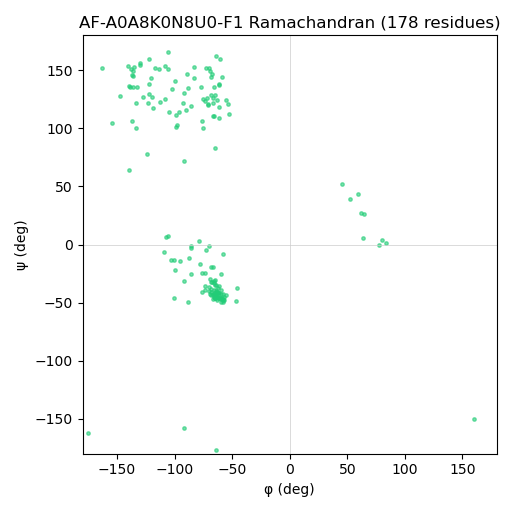. GLY A 1 141 ? -13.246 1.780 0.135 1.00 81.88 141 GLY A C 1
ATOM 1143 O O . GLY A 1 141 ? -12.455 1.380 -0.716 1.00 81.88 141 GLY A O 1
ATOM 1144 N N . LEU A 1 142 ? -12.894 2.707 1.038 1.00 85.44 142 LEU A N 1
ATOM 1145 C CA . LEU A 1 142 ? -11.562 3.324 1.064 1.00 85.44 142 LEU A CA 1
ATOM 1146 C C . LEU A 1 142 ? -11.119 3.681 2.483 1.00 85.44 142 LEU A C 1
ATOM 1148 O O . LEU A 1 142 ? -11.791 4.433 3.181 1.00 85.44 142 LEU A O 1
ATOM 1152 N N . THR A 1 143 ? -9.923 3.240 2.865 1.00 87.81 143 THR A N 1
ATOM 1153 C CA . THR A 1 143 ? -9.266 3.660 4.109 1.00 87.81 143 THR A CA 1
ATOM 1154 C C . THR A 1 143 ? -8.097 4.575 3.781 1.00 87.81 143 THR A C 1
ATOM 1156 O O . THR A 1 143 ? -7.202 4.205 3.023 1.00 87.81 143 THR A O 1
ATOM 1159 N N . PHE A 1 144 ? -8.089 5.771 4.367 1.00 89.31 144 PHE A N 1
ATOM 1160 C CA . PHE A 1 144 ? -6.960 6.692 4.292 1.00 89.31 144 PHE A CA 1
ATOM 1161 C C . PHE A 1 144 ? -6.170 6.644 5.598 1.00 89.31 144 PHE A C 1
ATOM 1163 O O . PHE A 1 144 ? -6.752 6.678 6.686 1.00 89.31 144 PHE A O 1
ATOM 1170 N N . VAL A 1 145 ? -4.843 6.565 5.495 1.00 91.38 145 VAL A N 1
ATOM 1171 C CA . VAL A 1 145 ? -3.925 6.459 6.631 1.00 91.38 145 VAL A CA 1
ATOM 1172 C C . VAL A 1 145 ? -2.772 7.446 6.465 1.00 91.38 145 VAL A C 1
ATOM 1174 O O . VAL A 1 145 ? -2.157 7.565 5.404 1.00 91.38 145 VAL A O 1
ATOM 1177 N N . THR A 1 146 ? -2.433 8.136 7.548 1.00 90.94 146 THR A N 1
ATOM 1178 C CA . THR A 1 146 ? -1.188 8.889 7.674 1.00 90.94 146 THR A CA 1
ATOM 1179 C C . THR A 1 146 ? -0.218 8.173 8.593 1.00 90.94 146 THR A C 1
ATOM 1181 O O . THR A 1 146 ? -0.626 7.462 9.516 1.00 90.94 146 THR A O 1
ATOM 1184 N N . ILE A 1 147 ? 1.075 8.381 8.348 1.00 91.69 147 ILE A N 1
ATOM 1185 C CA . ILE A 1 147 ? 2.150 7.855 9.188 1.00 91.69 147 ILE A CA 1
ATOM 1186 C C . ILE A 1 147 ? 2.933 9.034 9.747 1.00 91.69 147 ILE A C 1
ATOM 1188 O O . ILE A 1 147 ? 3.513 9.832 9.005 1.00 91.69 147 ILE A O 1
ATOM 1192 N N . ARG A 1 148 ? 2.907 9.145 11.074 1.00 91.62 148 ARG A N 1
ATOM 1193 C CA . ARG A 1 148 ? 3.481 10.257 11.819 1.00 91.62 148 ARG A CA 1
ATOM 1194 C C . ARG A 1 148 ? 5.000 10.264 11.695 1.00 91.62 148 ARG A C 1
ATOM 1196 O O . ARG A 1 148 ? 5.655 9.286 12.046 1.00 91.62 148 ARG A O 1
ATOM 1203 N N . GLY A 1 149 ? 5.558 11.391 11.268 1.00 87.19 149 GLY A N 1
ATOM 1204 C CA . GLY A 1 149 ? 6.995 11.615 11.124 1.00 87.19 149 GLY A CA 1
ATOM 1205 C C . GLY A 1 149 ? 7.611 11.026 9.854 1.00 87.19 149 GLY A C 1
ATOM 1206 O O . GLY A 1 149 ? 8.827 11.106 9.693 1.00 87.19 149 GLY A O 1
ATOM 1207 N N . ALA A 1 150 ? 6.815 10.434 8.959 1.00 88.00 150 ALA A N 1
ATOM 1208 C CA . ALA A 1 150 ? 7.319 9.890 7.703 1.00 88.00 150 ALA A CA 1
ATOM 1209 C C . ALA A 1 150 ? 7.300 10.941 6.579 1.00 88.00 150 ALA A C 1
ATOM 1211 O O . ALA A 1 150 ? 6.421 11.806 6.539 1.00 88.00 150 ALA A O 1
ATOM 1212 N N . GLY A 1 151 ? 8.276 10.864 5.669 1.00 82.31 151 GLY A N 1
ATOM 1213 C CA . GLY A 1 151 ? 8.302 11.616 4.409 1.00 82.31 151 GLY A CA 1
ATOM 1214 C C . GLY A 1 151 ? 7.673 10.832 3.248 1.00 82.31 151 GLY A C 1
ATOM 1215 O O . GLY A 1 151 ? 6.905 9.899 3.474 1.00 82.31 151 GLY A O 1
ATOM 1216 N N . HIS A 1 152 ? 8.026 11.187 2.006 1.00 82.38 152 HIS A N 1
ATOM 1217 C CA . HIS A 1 152 ? 7.471 10.570 0.787 1.00 82.38 152 HIS A CA 1
ATOM 1218 C C . HIS A 1 152 ? 7.679 9.044 0.736 1.00 82.38 152 HIS A C 1
ATOM 1220 O O . HIS A 1 152 ? 6.764 8.277 0.450 1.00 82.38 152 HIS A O 1
ATOM 1226 N N . GLU A 1 153 ? 8.887 8.591 1.073 1.00 80.62 153 GLU A N 1
ATOM 1227 C CA . GLU A 1 153 ? 9.252 7.173 1.117 1.00 80.62 153 GLU A CA 1
ATOM 1228 C C . GLU A 1 153 ? 9.027 6.595 2.516 1.00 80.62 153 GLU A C 1
ATOM 1230 O O . GLU A 1 153 ? 9.970 6.333 3.263 1.00 80.62 153 GLU A O 1
ATOM 1235 N N . VAL A 1 154 ? 7.763 6.418 2.898 1.00 84.62 154 VAL A N 1
ATOM 1236 C CA . VAL A 1 154 ? 7.381 5.985 4.251 1.00 84.62 154 VAL A CA 1
ATOM 1237 C C . VAL A 1 154 ? 8.199 4.791 4.778 1.00 84.62 154 VAL A C 1
ATOM 1239 O O . VAL A 1 154 ? 8.698 4.911 5.900 1.00 84.62 154 VAL A O 1
ATOM 1242 N N . PRO A 1 155 ? 8.404 3.676 4.039 1.00 87.25 155 PRO A N 1
ATOM 1243 C CA . PRO A 1 155 ? 9.161 2.538 4.569 1.00 87.25 155 PRO A CA 1
ATOM 1244 C C . PRO A 1 155 ? 10.607 2.878 4.960 1.00 87.25 155 PRO A C 1
ATOM 1246 O O . PRO A 1 155 ? 11.161 2.231 5.844 1.00 87.25 155 PRO A O 1
ATOM 1249 N N . THR A 1 156 ? 11.201 3.911 4.352 1.00 83.69 156 THR A N 1
ATOM 1250 C CA . THR A 1 156 ? 12.546 4.404 4.681 1.00 83.69 156 THR A CA 1
ATOM 1251 C C . THR A 1 156 ? 12.561 5.158 6.016 1.00 83.69 156 THR A C 1
ATOM 1253 O O . THR A 1 156 ? 13.499 5.013 6.796 1.00 83.69 156 THR A O 1
ATOM 1256 N N . PHE A 1 157 ? 11.524 5.953 6.305 1.00 83.19 157 PHE A N 1
ATOM 1257 C CA . PHE A 1 157 ? 11.465 6.811 7.499 1.00 83.19 157 PHE A CA 1
ATOM 1258 C C . PHE A 1 157 ? 10.803 6.143 8.712 1.00 83.19 157 PHE A C 1
ATOM 1260 O O . PHE A 1 157 ? 11.156 6.444 9.851 1.00 83.19 157 PHE A O 1
ATOM 1267 N N . ALA A 1 158 ? 9.840 5.250 8.481 1.00 88.81 158 ALA A N 1
ATOM 1268 C CA . ALA A 1 158 ? 9.027 4.613 9.515 1.00 88.81 158 ALA A CA 1
ATOM 1269 C C . ALA A 1 158 ? 8.800 3.117 9.201 1.00 88.81 158 ALA A C 1
ATOM 1271 O O . ALA A 1 158 ? 7.664 2.694 8.965 1.00 88.81 158 ALA A O 1
ATOM 1272 N N . PRO A 1 159 ? 9.866 2.290 9.175 1.00 90.62 159 PRO A N 1
ATOM 1273 C CA . PRO A 1 159 ? 9.795 0.903 8.708 1.00 90.62 159 PRO A CA 1
ATOM 1274 C C . PRO A 1 159 ? 8.866 0.017 9.550 1.00 90.62 159 PRO A C 1
ATOM 1276 O O . PRO A 1 159 ? 8.150 -0.813 8.996 1.00 90.62 159 PRO A O 1
ATOM 1279 N N . GLY A 1 160 ? 8.831 0.199 10.876 1.00 91.44 160 GLY A N 1
ATOM 1280 C CA . GLY A 1 160 ? 7.961 -0.584 11.766 1.00 91.44 160 GLY A CA 1
ATOM 1281 C C . GLY A 1 160 ? 6.475 -0.293 11.544 1.00 91.44 160 GLY A C 1
ATOM 1282 O O . GLY A 1 160 ? 5.662 -1.210 11.450 1.00 91.44 160 GLY A O 1
ATOM 1283 N N . GLN A 1 161 ? 6.135 0.985 11.389 1.00 91.06 161 GLN A N 1
ATOM 1284 C CA . GLN A 1 161 ? 4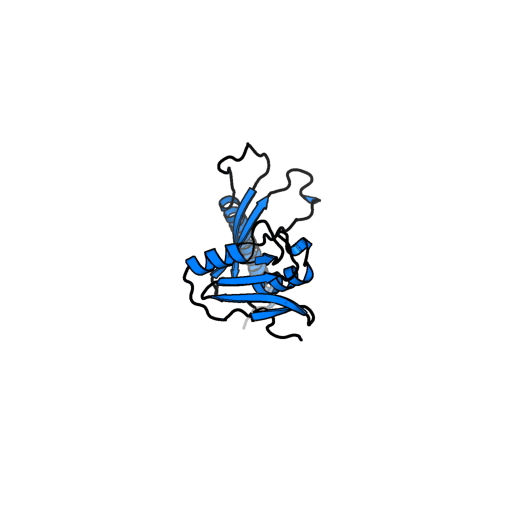.795 1.468 11.067 1.00 91.06 161 GLN A CA 1
ATOM 1285 C C . GLN A 1 161 ? 4.350 0.998 9.681 1.00 91.06 161 GLN A C 1
ATOM 1287 O O . GLN A 1 161 ? 3.238 0.497 9.532 1.00 91.06 161 GLN A O 1
ATOM 1292 N N . ALA A 1 162 ? 5.226 1.127 8.680 1.00 89.12 162 ALA A N 1
ATOM 1293 C CA . ALA A 1 162 ? 4.954 0.684 7.317 1.00 89.12 162 ALA A CA 1
ATOM 1294 C C . ALA A 1 162 ? 4.715 -0.832 7.252 1.00 89.12 162 ALA A C 1
ATOM 1296 O O . ALA A 1 162 ? 3.778 -1.279 6.591 1.00 89.12 162 ALA A O 1
ATOM 1297 N N . LEU A 1 163 ? 5.515 -1.620 7.978 1.00 90.31 163 LEU A N 1
ATOM 1298 C CA . LEU A 1 163 ? 5.342 -3.069 8.048 1.00 90.31 163 LEU A CA 1
ATOM 1299 C C . LEU A 1 163 ? 4.032 -3.458 8.738 1.00 90.31 163 LEU A C 1
ATOM 1301 O O . LEU A 1 163 ? 3.317 -4.315 8.226 1.00 90.31 163 LEU A O 1
ATOM 1305 N N . GLN A 1 164 ? 3.702 -2.830 9.873 1.00 91.88 164 GLN A N 1
ATOM 1306 C CA . GLN A 1 164 ? 2.438 -3.078 10.566 1.00 91.88 164 GLN A CA 1
ATOM 1307 C C . GLN A 1 164 ? 1.250 -2.784 9.645 1.00 91.88 164 GLN A C 1
ATOM 1309 O O . GLN A 1 164 ? 0.364 -3.619 9.497 1.00 91.88 164 GLN A O 1
ATOM 1314 N N . LEU A 1 165 ? 1.256 -1.620 9.002 1.00 89.50 165 LEU A N 1
ATOM 1315 C CA . LEU A 1 165 ? 0.214 -1.221 8.070 1.00 89.50 165 LEU A CA 1
ATOM 1316 C C . LEU A 1 165 ? 0.051 -2.233 6.927 1.00 89.50 165 LEU A C 1
ATOM 1318 O O . LEU A 1 165 ? -1.071 -2.644 6.641 1.00 89.50 165 LEU A O 1
ATOM 1322 N N . LEU A 1 166 ? 1.154 -2.654 6.298 1.00 87.75 166 LEU A N 1
ATOM 1323 C CA . LEU A 1 166 ? 1.118 -3.663 5.239 1.00 87.75 166 LEU A CA 1
ATOM 1324 C C . LEU A 1 166 ? 0.537 -4.983 5.756 1.00 87.75 166 LEU A C 1
ATOM 1326 O O . LEU A 1 166 ? -0.339 -5.557 5.117 1.00 87.75 166 LEU A O 1
ATOM 1330 N N . ALA A 1 167 ? 0.998 -5.454 6.915 1.00 89.81 167 ALA A N 1
ATOM 1331 C CA . ALA A 1 167 ? 0.520 -6.697 7.507 1.00 89.81 167 ALA A CA 1
ATOM 1332 C C . ALA A 1 167 ? -0.988 -6.648 7.790 1.00 89.81 167 ALA A C 1
ATOM 1334 O O . ALA A 1 167 ? -1.700 -7.599 7.483 1.00 89.81 167 ALA A O 1
ATOM 1335 N N . GLN A 1 168 ? -1.486 -5.530 8.319 1.00 89.88 168 GLN A N 1
ATOM 1336 C CA . GLN A 1 168 ? -2.904 -5.349 8.627 1.00 89.88 168 GLN A CA 1
ATOM 1337 C C . GLN A 1 168 ? -3.764 -5.224 7.369 1.00 89.88 168 GLN A C 1
ATOM 1339 O O . GLN A 1 168 ? -4.821 -5.848 7.287 1.00 89.88 168 GLN A O 1
ATOM 1344 N N . PHE A 1 169 ? -3.273 -4.511 6.353 1.00 85.94 169 PHE A N 1
ATOM 1345 C CA . PHE A 1 169 ? -3.917 -4.447 5.045 1.00 85.94 169 PHE A CA 1
ATOM 1346 C C . PHE A 1 169 ? -4.068 -5.842 4.419 1.00 85.94 169 PHE A C 1
ATOM 1348 O O . PHE A 1 169 ? -5.158 -6.208 3.981 1.00 85.94 169 PHE A O 1
ATOM 1355 N N . LEU A 1 170 ? -2.994 -6.640 4.427 1.00 86.19 170 LEU A N 1
ATOM 1356 C CA . LEU A 1 170 ? -3.007 -8.010 3.907 1.00 86.19 170 LEU A CA 1
ATOM 1357 C C . LEU A 1 170 ? -3.905 -8.946 4.733 1.00 86.19 170 LEU A C 1
ATOM 1359 O O . LEU A 1 170 ? -4.516 -9.851 4.175 1.00 86.19 170 LEU A O 1
ATOM 1363 N N . ALA A 1 171 ? -3.999 -8.732 6.048 1.00 88.00 171 ALA A N 1
ATOM 1364 C CA . ALA A 1 171 ? -4.754 -9.586 6.965 1.00 88.00 171 ALA A CA 1
ATOM 1365 C C . ALA A 1 171 ? -6.250 -9.249 7.083 1.00 88.00 171 ALA A C 1
ATOM 1367 O O . ALA A 1 171 ? -6.953 -9.928 7.826 1.00 88.00 171 ALA A O 1
ATOM 1368 N N . ASP A 1 172 ? -6.742 -8.217 6.395 1.00 84.50 172 ASP A N 1
ATOM 1369 C CA . ASP A 1 172 ? -8.089 -7.677 6.620 1.00 84.50 172 ASP A CA 1
ATOM 1370 C C . ASP A 1 172 ? -8.366 -7.165 8.030 1.00 84.50 172 ASP A C 1
ATOM 1372 O O . ASP A 1 172 ? -9.401 -7.453 8.629 1.00 84.50 172 ASP A O 1
ATOM 1376 N N . GLN A 1 173 ? -7.411 -6.439 8.596 1.00 88.00 173 GLN A N 1
ATOM 1377 C CA . GLN A 1 173 ? -7.530 -5.950 9.960 1.00 88.00 173 GLN A CA 1
ATOM 1378 C C . GLN A 1 173 ? -7.410 -4.437 10.002 1.00 88.00 173 GLN A C 1
ATOM 1380 O O . GLN A 1 173 ? -6.536 -3.845 9.369 1.00 88.00 173 GLN A O 1
ATOM 1385 N N . ASP A 1 174 ? -8.263 -3.818 10.811 1.00 87.62 174 ASP A N 1
ATOM 1386 C CA . ASP A 1 174 ? -8.161 -2.397 11.108 1.00 87.62 174 ASP A CA 1
ATOM 1387 C C . ASP A 1 174 ? -6.902 -2.101 11.925 1.00 87.62 174 ASP A C 1
ATOM 1389 O O . ASP A 1 174 ? -6.481 -2.888 12.779 1.00 87.62 174 ASP A O 1
ATOM 1393 N N . LEU A 1 175 ? -6.318 -0.924 11.698 1.00 90.69 175 LEU A N 1
ATOM 1394 C CA . LEU A 1 175 ? -5.212 -0.419 12.508 1.00 90.69 175 LEU A CA 1
ATOM 1395 C C . LEU A 1 175 ? -5.638 -0.298 13.990 1.00 90.69 175 LEU A C 1
ATOM 1397 O O . LEU A 1 175 ? -6.780 0.075 14.268 1.00 90.69 175 LEU A O 1
ATOM 1401 N N . PRO A 1 176 ? -4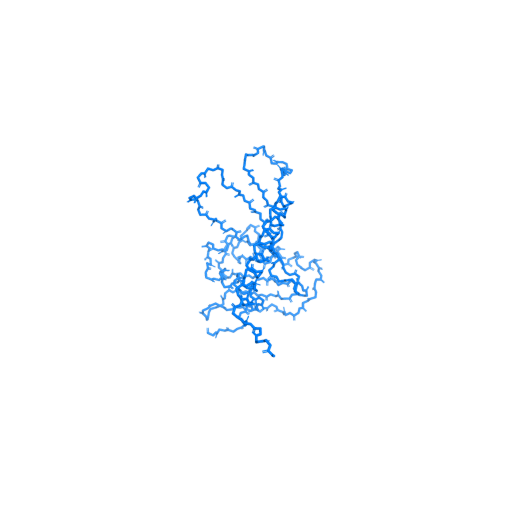.749 -0.560 14.971 1.00 92.25 176 PRO A N 1
ATOM 1402 C CA . PRO A 1 176 ? -5.117 -0.553 16.380 1.00 92.25 176 PRO A CA 1
ATOM 1403 C C . PRO A 1 176 ? -5.560 0.843 16.810 1.00 92.25 176 PRO A C 1
ATOM 1405 O O . PRO A 1 176 ? -4.800 1.805 16.692 1.00 92.25 176 PRO A O 1
ATOM 1408 N N . SER A 1 177 ? -6.769 0.942 17.355 1.00 91.06 177 SER A N 1
ATOM 1409 C CA . SER A 1 177 ? -7.374 2.200 17.811 1.00 91.06 177 SER A CA 1
ATOM 1410 C C . SER A 1 177 ? -6.992 2.588 19.244 1.00 91.06 177 SER A C 1
ATOM 1412 O O . SER A 1 177 ? -7.372 3.659 19.715 1.00 91.06 177 SER A O 1
ATOM 1414 N N . ALA A 1 178 ? -6.219 1.750 19.941 1.00 86.56 178 ALA A N 1
ATOM 1415 C CA . ALA A 1 178 ? -5.737 2.017 21.291 1.00 86.56 178 ALA A CA 1
ATOM 1416 C C . ALA A 1 178 ? -4.285 1.562 21.495 1.00 86.56 178 ALA A C 1
ATOM 1418 O O . ALA A 1 178 ? -3.784 0.651 20.834 1.00 86.56 178 ALA A O 1
ATOM 1419 N N . ALA A 1 179 ? -3.611 2.231 22.432 1.00 80.56 179 ALA A N 1
ATOM 1420 C CA . ALA A 1 179 ? -2.260 1.905 22.865 1.00 80.56 179 ALA A CA 1
ATOM 1421 C C . ALA A 1 179 ? -2.290 0.662 23.768 1.00 80.56 179 ALA A C 1
ATOM 1423 O O . ALA A 1 179 ? -2.609 0.774 24.952 1.00 80.56 179 ALA A O 1
ATOM 1424 N N . PHE A 1 180 ? -1.950 -0.499 23.214 1.00 63.06 180 PHE A N 1
ATOM 1425 C CA . PHE A 1 180 ? -1.738 -1.737 23.969 1.00 63.06 180 PHE A CA 1
ATOM 1426 C C . PHE A 1 180 ? -0.243 -2.067 24.071 1.00 63.06 180 PHE A C 1
ATOM 1428 O O . PHE A 1 180 ? 0.507 -1.760 23.114 1.00 63.06 180 PHE A O 1
#

Nearest PDB structures (foldseek):
  1bcs-assembly1_B  TM=9.808E-01  e=1.104E-10  Triticum aestivum
  1gxs-assembly1_D  TM=9.698E-01  e=2.977E-10  Sorghum bicolor
  4az0-assembly1_B-2  TM=8.991E-01  e=8.247E-06  Homo sapiens
  4mws-assembly1_B  TM=9.247E-01  e=5.297E-05  Homo sapiens
  4cib-assembly1_A-2  TM=9.307E-01  e=8.175E-05  Homo sapiens

InterPro domains:
  IPR001563 Peptidase S10, serine carboxypeptidase [PF00450] (45-92)
  IPR001563 Peptidase S10, serine carboxypeptidase [PF00450] (96-171)
  IPR001563 Peptidase S10, serine carboxypeptidase [PTHR11802] (43-93)
  IPR029058 Alpha/Beta hydrolase fold [G3DSA:3.40.50.1820] (33-94)
  IPR029058 Alpha/Beta hydrolase fold [SSF53474] (36-92)
  IPR029058 Alpha/Beta hydrolase fold [SSF53474] (96-177)
  IPR033124 Serine carboxypeptidases, histidine active site [PS00560] (142-159)

Secondary structure (DSSP, 8-state):
-----TTTHHHHHHHHHHHHHHHHHHHHHHHHHHHHHHTB----TTPPP--S-EEEEEEEEETTTTEEEEEEEE--SSSGGGSPP-------TTEEETT-SSS-HHHHHHHHHHHTPPEEEEEEEEEETTEEEEEEEEETTEEEEEETT--SSHHHH-HHHHHHHHHHHHHT-PPPSS--

Sequence (180 aa):
MGVFSSSLFLPLLLFFCYYSSIIESSETDNDFVKQQEADRVFSLPGQPPVKFKQYAGYVTVNDTHGRALFYWFFEATHDVATKPLVLWLNGGECLTGDTDGRVPVTSTRYTLNKLGLKTVHEWSPWYHHKQVGGWTIIYEGLTFVTIRGAGHEVPTFAPGQALQLLAQFLADQDLPSAAF

pLDDT: mean 84.33, std 10.68, range [43.34, 96.31]

Solvent-accessible surface area (backbone atoms only — not comparable to full-atom values): 10599 Å² total; per-residue (Å²): 138,84,81,78,73,72,80,64,57,59,62,53,50,53,50,50,53,54,52,48,52,49,53,52,52,52,52,51,53,52,50,52,53,52,51,52,59,69,24,48,53,90,76,56,95,92,57,73,96,72,91,58,58,34,33,45,51,70,47,74,66,33,78,92,78,70,38,58,46,77,49,75,50,72,52,68,85,66,67,55,93,78,54,79,89,82,86,83,70,74,47,47,88,41,32,26,14,68,62,17,87,88,67,32,51,69,60,41,53,52,53,53,62,71,68,66,62,55,75,74,40,75,82,38,60,24,39,46,91,58,35,77,38,25,39,34,34,32,32,71,95,46,66,37,38,39,34,60,79,7,31,62,57,27,54,80,62,34,46,69,58,43,48,51,50,52,54,26,62,64,66,76,44,81,74,43,75,58,69,107

Mean predicted aligned error: 10.86 Å

Organism: Cocos nucifera (NCBI:txid13894)

Foldseek 3Di:
DDDDPPVPVVVVVVVVVVVVVVVVVVVVVVVVVVVQVVQWDCDDVPDDDDDWTKGWDWADLDPVLRDTDTDIDTQDPPPRVPDDDDDQDWCPLQEAACPAPPCHPVNSVVVVVVVVFAWPADWAFFDDQLDGQFIWTDTDSGIHTYGYQAYRRRCVGPVRSVVLVVVCSSVVHDGHRGRD